Protein AF-A0A151EMH5-F1 (afdb_monomer)

Mean predicted aligned error: 3.18 Å

Solvent-accessible surface area (backbone atoms only — not comparable to full-atom values): 11732 Å² total; per-residue (Å²): 99,40,33,34,30,43,20,48,48,36,62,29,40,53,52,45,62,37,48,43,76,80,30,55,42,38,35,30,36,52,76,65,31,32,60,33,20,71,75,74,20,39,34,37,32,73,80,45,78,47,75,39,86,57,54,58,38,66,51,79,85,76,64,88,68,66,28,52,34,38,36,40,37,41,59,58,93,44,44,53,64,50,48,69,67,45,60,85,55,48,53,93,78,27,33,36,35,39,53,40,71,68,83,62,56,62,63,49,46,42,77,79,40,68,59,91,39,40,33,44,32,44,65,56,59,31,56,38,71,72,50,66,28,34,31,34,32,74,37,90,43,55,29,40,36,18,32,86,82,41,55,91,46,73,70,55,53,52,50,35,54,55,35,40,76,50,69,43,48,47,47,81,35,73,47,34,67,59,53,46,49,56,52,41,36,54,46,64,28,48,54,56,50,29,60,76,69,71,48,58,75,84,49,35,79,71,34,74,70,49,31,54,52,35,50,56,46,45,75,76,96

Structure (mmCIF, N/CA/C/O backbone):
data_AF-A0A151EMH5-F1
#
_entry.id   AF-A0A151EMH5-F1
#
loop_
_atom_site.group_PDB
_atom_site.id
_atom_site.type_symbol
_atom_site.label_atom_id
_atom_site.label_alt_id
_atom_site.label_comp_id
_atom_site.label_asym_id
_atom_site.label_entity_id
_atom_site.label_seq_id
_atom_site.pdbx_PDB_ins_code
_atom_site.Cartn_x
_atom_site.Cartn_y
_atom_site.Cartn_z
_atom_site.occupancy
_atom_site.B_iso_or_equiv
_atom_site.auth_seq_id
_atom_site.auth_comp_id
_atom_site.auth_asym_id
_atom_site.auth_atom_id
_atom_site.pdbx_PDB_model_num
ATOM 1 N N . MET A 1 1 ? -15.618 4.130 7.328 1.00 94.25 1 MET A N 1
ATOM 2 C CA . MET A 1 1 ? -14.674 3.108 7.823 1.00 94.25 1 MET A CA 1
ATOM 3 C C . MET A 1 1 ? -13.545 3.795 8.581 1.00 94.25 1 MET A C 1
ATOM 5 O O . MET A 1 1 ? -13.148 4.893 8.186 1.00 94.25 1 MET A O 1
ATOM 9 N N . ASN A 1 2 ? -13.069 3.183 9.661 1.00 97.81 2 ASN A N 1
ATOM 10 C CA . ASN A 1 2 ? -11.865 3.552 10.399 1.00 97.81 2 ASN A CA 1
ATOM 11 C C . ASN A 1 2 ? -10.661 2.852 9.763 1.00 97.81 2 ASN A C 1
ATOM 13 O O . ASN A 1 2 ? -10.576 1.626 9.772 1.00 97.81 2 ASN A O 1
ATOM 17 N N . ILE A 1 3 ? -9.736 3.622 9.191 1.00 98.56 3 ILE A N 1
ATOM 18 C CA . ILE A 1 3 ? -8.608 3.087 8.421 1.00 98.56 3 ILE A CA 1
ATOM 19 C C . ILE A 1 3 ? -7.300 3.573 9.030 1.00 98.56 3 ILE A C 1
ATOM 21 O O . ILE A 1 3 ? -7.097 4.777 9.204 1.00 98.56 3 ILE A O 1
ATOM 25 N N . ILE A 1 4 ? -6.383 2.649 9.297 1.00 98.56 4 ILE A N 1
ATOM 26 C CA . ILE A 1 4 ? -4.991 2.987 9.599 1.00 98.56 4 ILE A CA 1
ATOM 27 C C . ILE A 1 4 ? -4.138 2.639 8.387 1.00 98.56 4 ILE A C 1
ATOM 29 O O . ILE A 1 4 ? -4.222 1.538 7.853 1.00 98.56 4 ILE A O 1
ATOM 33 N N . ILE A 1 5 ? -3.283 3.569 7.971 1.00 98.56 5 ILE A N 1
ATOM 34 C CA . ILE A 1 5 ? -2.232 3.298 6.990 1.00 98.56 5 ILE A CA 1
ATOM 35 C C . ILE A 1 5 ? -0.905 3.308 7.718 1.00 98.56 5 ILE A C 1
ATOM 37 O O . ILE A 1 5 ? -0.424 4.365 8.139 1.00 98.56 5 ILE A O 1
ATOM 41 N N . PHE A 1 6 ? -0.306 2.132 7.864 1.00 98.12 6 PHE A N 1
ATOM 42 C CA . PHE A 1 6 ? 0.988 1.999 8.501 1.00 98.12 6 PHE A CA 1
ATOM 43 C C . PHE A 1 6 ? 2.090 1.993 7.446 1.00 98.12 6 PHE A C 1
ATOM 45 O O . PHE A 1 6 ? 2.266 1.040 6.689 1.00 98.12 6 PHE A O 1
ATOM 52 N N . GLY A 1 7 ? 2.828 3.102 7.402 1.00 97.56 7 GLY A N 1
ATOM 53 C CA . GLY A 1 7 ? 3.839 3.376 6.392 1.00 97.56 7 GLY A CA 1
ATOM 54 C C . GLY A 1 7 ? 3.456 4.574 5.533 1.00 97.56 7 GLY A C 1
ATOM 55 O O . GLY A 1 7 ? 3.239 4.430 4.333 1.00 97.56 7 GLY A O 1
ATOM 56 N N . ALA A 1 8 ? 3.427 5.773 6.122 1.00 97.00 8 ALA A N 1
ATOM 57 C CA . ALA A 1 8 ? 3.155 7.038 5.429 1.00 97.00 8 ALA A CA 1
ATOM 58 C C . ALA A 1 8 ? 4.300 7.498 4.493 1.00 97.00 8 ALA A C 1
ATOM 60 O O . ALA A 1 8 ? 4.670 8.667 4.468 1.00 97.00 8 ALA A O 1
ATOM 61 N N . GLY A 1 9 ? 4.889 6.580 3.722 1.00 96.94 9 GLY A N 1
ATOM 62 C CA . GLY A 1 9 ? 5.768 6.894 2.595 1.00 96.94 9 GLY A CA 1
ATOM 63 C C . GLY A 1 9 ? 4.973 7.414 1.393 1.00 96.94 9 GLY A C 1
ATOM 64 O O . GLY A 1 9 ? 3.853 7.897 1.545 1.00 96.94 9 GLY A O 1
ATOM 65 N N . ALA A 1 10 ? 5.524 7.301 0.182 1.00 97.44 10 ALA A N 1
ATOM 66 C CA . ALA A 1 10 ? 4.884 7.842 -1.022 1.00 97.44 10 ALA A CA 1
ATOM 67 C C . ALA A 1 10 ? 3.510 7.200 -1.312 1.00 97.44 10 ALA A C 1
ATOM 69 O O . ALA A 1 10 ? 2.507 7.908 -1.353 1.00 97.44 10 ALA A O 1
ATOM 70 N N . ILE A 1 11 ? 3.451 5.866 -1.427 1.00 97.94 11 ILE A N 1
ATOM 71 C CA . ILE A 1 11 ? 2.202 5.131 -1.699 1.00 97.94 11 ILE A CA 1
ATOM 72 C C . ILE A 1 11 ? 1.200 5.295 -0.555 1.00 97.94 11 ILE A C 1
ATOM 74 O O . ILE A 1 11 ? 0.076 5.730 -0.791 1.00 97.94 11 ILE A O 1
ATOM 78 N N . GLY A 1 12 ? 1.614 5.039 0.691 1.00 98.38 12 GLY A N 1
ATOM 79 C CA . GLY A 1 12 ? 0.726 5.170 1.851 1.00 98.38 12 GLY A CA 1
ATOM 80 C C . GLY A 1 12 ? 0.142 6.578 2.010 1.00 98.38 12 GLY A C 1
ATOM 81 O O . GLY A 1 12 ? -1.025 6.726 2.358 1.00 98.38 12 GLY A O 1
ATOM 82 N N . SER A 1 13 ? 0.911 7.621 1.685 1.00 98.50 13 SER A N 1
ATOM 83 C CA . SER A 1 13 ? 0.414 9.002 1.691 1.00 98.50 13 SER A CA 1
ATOM 84 C C . SER A 1 13 ? -0.625 9.259 0.592 1.00 98.50 13 SER A C 1
ATOM 86 O O . SER A 1 13 ? -1.632 9.905 0.867 1.00 98.50 13 SER A O 1
ATOM 88 N N . ILE A 1 14 ? -0.424 8.751 -0.633 1.00 98.31 14 ILE A N 1
ATOM 89 C CA . ILE A 1 14 ? -1.418 8.876 -1.717 1.00 98.31 14 ILE A CA 1
ATOM 90 C C . ILE A 1 14 ? -2.713 8.162 -1.325 1.00 98.31 14 ILE A C 1
ATOM 92 O O . ILE A 1 14 ? -3.775 8.783 -1.334 1.00 98.31 14 ILE A O 1
ATOM 96 N N . PHE A 1 15 ? -2.618 6.897 -0.905 1.00 98.56 15 PHE A N 1
ATOM 97 C CA . PHE A 1 15 ? -3.778 6.119 -0.469 1.00 98.56 15 PHE A CA 1
ATOM 98 C C . PHE A 1 15 ? -4.489 6.806 0.697 1.00 98.56 15 PHE A C 1
ATOM 100 O O . PHE A 1 15 ? -5.705 6.960 0.662 1.00 98.56 15 PHE A O 1
ATOM 107 N N . GLY A 1 16 ? -3.748 7.306 1.687 1.00 98.38 16 GLY A N 1
ATOM 108 C CA . GLY A 1 16 ? -4.330 8.004 2.832 1.00 98.38 16 GLY A CA 1
ATOM 109 C C . GLY A 1 16 ? -5.065 9.270 2.457 1.00 98.38 16 GLY A C 1
ATOM 110 O O . GLY A 1 16 ? -6.199 9.451 2.889 1.00 98.38 16 GLY A O 1
ATOM 111 N N . ALA A 1 17 ? -4.459 10.108 1.617 1.00 98.25 17 ALA A N 1
ATOM 112 C CA . ALA A 1 17 ? -5.084 11.342 1.158 1.00 98.25 17 ALA A CA 1
ATOM 113 C C . ALA A 1 17 ? -6.347 11.091 0.320 1.00 98.25 17 ALA A C 1
ATOM 115 O O . ALA A 1 17 ? -7.305 11.862 0.388 1.00 98.25 17 ALA A O 1
ATOM 116 N N . MET A 1 18 ? -6.364 10.025 -0.484 1.00 97.81 18 MET A N 1
ATOM 117 C CA . MET A 1 18 ? -7.537 9.661 -1.279 1.00 97.81 18 MET A CA 1
ATOM 118 C C . MET A 1 18 ? -8.635 9.061 -0.397 1.00 97.81 18 MET A C 1
ATOM 120 O O . MET A 1 18 ? -9.774 9.526 -0.438 1.00 97.81 18 MET A O 1
ATOM 124 N N . LEU A 1 19 ? -8.294 8.103 0.467 1.00 98.38 19 LEU A N 1
ATOM 125 C CA . LEU A 1 19 ? -9.238 7.448 1.374 1.00 98.38 19 LEU A CA 1
ATOM 126 C C . LEU A 1 19 ? -9.851 8.421 2.388 1.00 98.38 19 LEU A C 1
ATOM 128 O O . LEU A 1 19 ? -11.035 8.286 2.706 1.00 98.38 19 LEU A O 1
ATOM 132 N N . SER A 1 20 ? -9.103 9.435 2.844 1.00 97.94 20 SER A N 1
ATOM 133 C CA . SER A 1 20 ? -9.584 10.418 3.828 1.00 97.94 20 SER A CA 1
ATOM 134 C C . SER A 1 20 ? -10.713 11.306 3.315 1.00 97.94 20 SER A C 1
ATOM 136 O O . SER A 1 20 ? -11.373 11.963 4.111 1.00 97.94 20 SER A O 1
ATOM 138 N N . LYS A 1 21 ? -10.985 11.323 2.002 1.00 96.19 21 LYS A N 1
ATOM 139 C CA . LYS A 1 21 ? -12.118 12.069 1.428 1.00 96.19 21 LYS A CA 1
ATOM 140 C C . LYS A 1 21 ? -13.477 11.581 1.936 1.00 96.19 21 LYS A C 1
ATOM 142 O O . LYS A 1 21 ? -14.438 12.345 1.916 1.00 96.19 21 LYS A O 1
ATOM 147 N N . LYS A 1 22 ? -13.580 10.302 2.311 1.00 96.94 22 LYS A N 1
ATOM 148 C CA . LYS A 1 22 ? -14.844 9.646 2.697 1.00 96.94 22 LYS A CA 1
ATOM 149 C C . LYS A 1 22 ? -14.711 8.733 3.922 1.00 96.94 22 LYS A C 1
ATOM 151 O O . LYS A 1 22 ? -15.658 8.031 4.255 1.00 96.94 22 LYS A O 1
ATOM 156 N N . ASN A 1 23 ? -13.552 8.718 4.583 1.00 97.75 23 ASN A N 1
ATOM 157 C CA . ASN A 1 23 ? -13.260 7.815 5.697 1.00 97.75 23 ASN A CA 1
ATOM 158 C C . ASN A 1 23 ? -12.481 8.511 6.811 1.00 97.75 23 ASN A C 1
ATOM 160 O O . ASN A 1 23 ? -11.760 9.478 6.567 1.00 97.75 23 ASN A O 1
ATOM 164 N N . ASN A 1 24 ? -12.573 7.962 8.022 1.00 97.50 24 ASN A N 1
ATOM 165 C CA . ASN A 1 24 ? -11.713 8.355 9.129 1.00 97.50 24 ASN A CA 1
ATOM 166 C C . ASN A 1 24 ? -10.363 7.643 8.968 1.00 97.50 24 ASN A C 1
ATOM 168 O O . ASN A 1 24 ? -10.256 6.445 9.226 1.00 97.50 24 ASN A O 1
ATOM 172 N N . VAL A 1 25 ? -9.354 8.370 8.485 1.00 98.31 25 VAL A N 1
ATOM 173 C CA . VAL A 1 25 ? -8.027 7.818 8.176 1.00 98.31 25 VAL A CA 1
ATOM 174 C C . VAL A 1 25 ? -6.979 8.362 9.138 1.00 98.31 25 VAL A C 1
ATOM 176 O O . VAL A 1 25 ? -6.890 9.573 9.349 1.00 98.31 25 VAL A O 1
ATOM 179 N N . LEU A 1 26 ? -6.142 7.466 9.658 1.00 98.31 26 LEU A N 1
ATOM 180 C CA . LEU A 1 26 ? -4.933 7.789 10.407 1.00 98.31 26 LEU A CA 1
ATOM 181 C C . LEU A 1 26 ? -3.692 7.305 9.648 1.00 98.31 26 LEU A C 1
ATOM 183 O O . LEU A 1 26 ? -3.523 6.112 9.394 1.00 98.31 26 LEU A O 1
ATOM 187 N N . LEU A 1 27 ? -2.796 8.235 9.318 1.00 98.38 27 LEU A N 1
ATOM 188 C CA . LEU A 1 27 ? -1.476 7.927 8.774 1.00 98.38 27 LEU A CA 1
ATOM 189 C C . LEU A 1 27 ? -0.475 7.667 9.898 1.00 98.38 27 LEU A C 1
ATOM 191 O O . LEU A 1 27 ? -0.253 8.535 10.737 1.00 98.38 27 LEU A O 1
ATOM 195 N N . ILE A 1 28 ? 0.205 6.527 9.868 1.00 98.06 28 ILE A N 1
ATOM 196 C CA . ILE A 1 28 ? 1.342 6.258 10.749 1.00 98.06 28 ILE A CA 1
ATOM 197 C C . ILE A 1 28 ? 2.631 6.294 9.934 1.00 98.06 28 ILE A C 1
ATOM 199 O O . ILE A 1 28 ? 2.791 5.573 8.945 1.00 98.06 28 ILE A O 1
ATOM 203 N N . GLY A 1 29 ? 3.577 7.130 10.350 1.00 96.81 29 GLY A N 1
ATOM 204 C CA . GLY A 1 29 ? 4.861 7.283 9.669 1.00 96.81 29 GLY A CA 1
ATOM 205 C C . GLY A 1 29 ? 5.964 7.775 10.590 1.00 96.81 29 GLY A C 1
ATOM 206 O O . GLY A 1 29 ? 5.902 7.601 11.800 1.00 96.81 29 GLY A O 1
ATOM 207 N N . ARG A 1 30 ? 7.004 8.377 10.012 1.00 96.50 30 ARG A N 1
ATOM 208 C CA . ARG A 1 30 ? 8.169 8.876 10.754 1.00 96.50 30 ARG A CA 1
ATOM 209 C C . ARG A 1 30 ? 8.357 10.373 10.523 1.00 96.50 30 ARG A C 1
ATOM 211 O O . ARG A 1 30 ? 7.925 10.923 9.507 1.00 96.50 30 ARG A O 1
ATOM 218 N N . ASN A 1 31 ? 9.014 11.032 11.468 1.00 97.00 3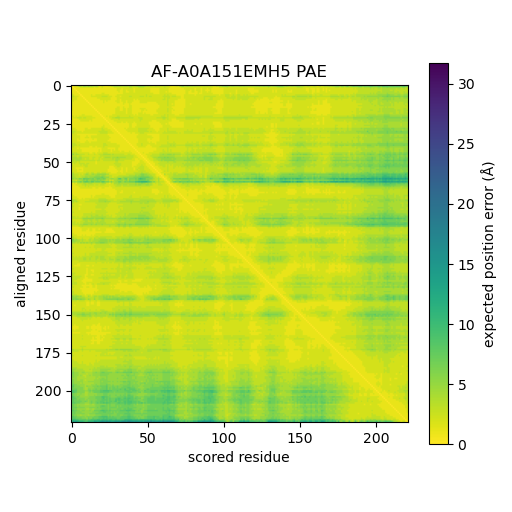1 ASN A N 1
ATOM 219 C CA . ASN A 1 31 ? 9.475 12.402 11.278 1.00 97.00 31 ASN A CA 1
ATOM 220 C C . ASN A 1 31 ? 10.645 12.438 10.283 1.00 97.00 31 ASN A C 1
ATOM 222 O O . ASN A 1 31 ? 11.357 11.441 10.160 1.00 97.00 31 ASN A O 1
ATOM 226 N N . PRO A 1 32 ? 10.839 13.554 9.557 1.00 97.94 32 PRO A N 1
ATOM 227 C CA . PRO A 1 32 ? 10.094 14.823 9.635 1.00 97.94 32 PRO A CA 1
ATOM 228 C C . PRO A 1 32 ? 8.759 14.867 8.859 1.00 97.94 32 PRO A C 1
ATOM 230 O O . PRO A 1 32 ? 8.059 15.876 8.916 1.00 97.94 32 PRO A O 1
ATOM 233 N N . HIS A 1 33 ? 8.376 13.799 8.146 1.00 98.38 33 HIS A N 1
ATOM 234 C CA . HIS A 1 33 ? 7.163 13.778 7.309 1.00 98.38 33 HIS A CA 1
ATOM 235 C C . HIS A 1 33 ? 5.879 14.044 8.093 1.00 98.38 33 HIS A C 1
ATOM 237 O O . HIS A 1 33 ? 5.098 14.913 7.714 1.00 98.38 33 HIS A O 1
ATOM 243 N N . ILE A 1 34 ? 5.685 13.341 9.212 1.00 98.06 34 ILE A N 1
ATOM 244 C CA . ILE A 1 34 ? 4.482 13.496 10.041 1.00 98.06 34 ILE A CA 1
ATOM 245 C C . ILE A 1 34 ? 4.376 14.912 10.612 1.00 98.06 34 ILE A C 1
ATOM 247 O O . ILE A 1 34 ? 3.313 15.521 10.518 1.00 98.06 34 ILE A O 1
ATOM 251 N N . SER A 1 35 ? 5.468 15.476 11.137 1.00 97.88 35 SER A N 1
ATOM 252 C CA . SER A 1 35 ? 5.481 16.871 11.596 1.00 97.88 35 SER A CA 1
ATOM 253 C C . SER A 1 35 ? 5.084 17.856 10.492 1.00 97.88 35 SER A C 1
ATOM 255 O O . SER A 1 35 ? 4.312 18.781 10.741 1.00 97.88 35 SER A O 1
ATOM 257 N N . ALA A 1 36 ? 5.561 17.649 9.261 1.00 98.25 36 ALA A N 1
ATOM 258 C CA . ALA A 1 36 ? 5.198 18.492 8.125 1.00 98.25 36 ALA A CA 1
ATOM 259 C C . ALA A 1 36 ? 3.708 18.369 7.757 1.00 98.25 36 ALA A C 1
ATOM 261 O O . ALA A 1 36 ? 3.066 19.393 7.521 1.00 98.25 36 ALA A O 1
ATOM 262 N N . ILE A 1 37 ? 3.148 17.150 7.774 1.00 98.25 37 ILE A N 1
ATOM 263 C CA . ILE A 1 37 ? 1.712 16.912 7.543 1.00 98.25 37 ILE A CA 1
ATOM 264 C C . ILE A 1 37 ? 0.868 17.590 8.623 1.00 98.25 37 ILE A C 1
ATOM 266 O O . ILE A 1 37 ? -0.090 18.285 8.294 1.00 98.25 37 ILE A O 1
ATOM 270 N N . LYS A 1 38 ? 1.230 17.441 9.905 1.00 97.19 38 LYS A N 1
ATOM 271 C CA . LYS A 1 38 ? 0.508 18.085 11.015 1.00 97.19 38 LYS A CA 1
ATOM 272 C C . LYS A 1 38 ? 0.483 19.607 10.868 1.00 97.19 38 LYS A C 1
ATOM 274 O O . LYS A 1 38 ? -0.550 20.222 11.109 1.00 97.19 38 LYS A O 1
ATOM 279 N N . LYS A 1 39 ? 1.608 20.207 10.461 1.00 97.56 39 LYS A N 1
ATOM 280 C CA . LYS A 1 39 ? 1.743 21.664 10.330 1.00 97.56 39 LYS A CA 1
ATOM 281 C C . LYS A 1 39 ? 1.010 22.222 9.107 1.00 97.56 39 LYS A C 1
ATOM 283 O O . LYS A 1 39 ? 0.316 23.225 9.225 1.00 97.56 39 LYS A O 1
ATOM 288 N N . ASN A 1 40 ? 1.170 21.593 7.942 1.00 97.38 40 ASN A N 1
ATOM 289 C CA . ASN A 1 40 ? 0.801 22.196 6.654 1.00 97.38 40 ASN A CA 1
ATOM 290 C C . ASN A 1 40 ? -0.285 21.428 5.880 1.00 97.38 40 ASN A C 1
ATOM 292 O O . ASN A 1 40 ? -0.725 21.890 4.827 1.00 97.38 40 ASN A O 1
ATOM 296 N N . GLY A 1 41 ? -0.711 20.266 6.376 1.00 98.00 41 GLY A N 1
ATOM 297 C CA . GLY A 1 41 ? -1.455 19.282 5.595 1.00 98.00 41 GLY A CA 1
ATOM 298 C C . GLY A 1 41 ? -0.540 18.412 4.727 1.00 98.00 41 GLY A C 1
ATOM 299 O O . GLY A 1 41 ? 0.651 18.6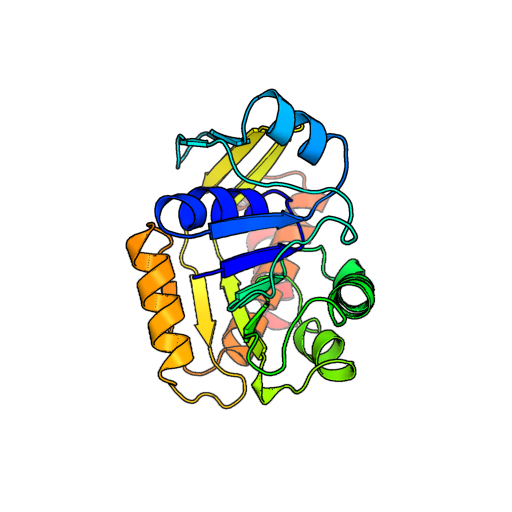82 4.549 1.00 98.00 41 GLY A O 1
ATOM 300 N N . LEU A 1 42 ? -1.105 17.329 4.200 1.00 98.62 42 LEU A N 1
ATOM 301 C CA . LEU A 1 42 ? -0.456 16.456 3.231 1.00 98.62 42 LEU A CA 1
ATOM 302 C C . LEU A 1 42 ? -0.778 16.938 1.816 1.00 98.62 42 LEU A C 1
ATOM 304 O O . LEU A 1 42 ? -1.937 16.910 1.393 1.00 98.62 42 LEU A O 1
ATOM 308 N N . LYS A 1 43 ? 0.261 17.320 1.070 1.00 98.62 43 LYS A N 1
ATOM 309 C CA . LYS A 1 43 ? 0.151 17.770 -0.317 1.00 98.62 43 LYS A CA 1
ATOM 310 C C . LYS A 1 43 ? 0.520 16.649 -1.289 1.00 98.62 43 LYS A C 1
ATOM 312 O O . LYS A 1 43 ? 1.630 16.119 -1.245 1.00 98.62 43 LYS A O 1
ATOM 317 N N . ILE A 1 44 ? -0.393 16.334 -2.201 1.00 98.44 44 ILE A N 1
ATOM 318 C CA . ILE A 1 44 ? -0.183 15.442 -3.346 1.00 98.44 44 ILE A CA 1
ATOM 319 C C . ILE A 1 44 ? -0.186 16.294 -4.619 1.00 98.44 44 ILE A C 1
ATOM 321 O O . ILE A 1 44 ? -1.059 17.148 -4.780 1.00 98.44 44 ILE A O 1
ATOM 325 N N . GLN A 1 45 ? 0.794 16.092 -5.498 1.00 98.06 45 GLN A N 1
ATOM 326 C CA . GLN A 1 45 ? 0.949 16.841 -6.753 1.00 98.06 45 GLN A CA 1
ATOM 327 C C . GLN A 1 45 ? 1.140 15.906 -7.952 1.00 98.06 45 GLN A C 1
ATOM 329 O O . GLN A 1 45 ? 1.655 14.802 -7.790 1.00 98.06 45 GLN A O 1
ATOM 334 N N . GLY A 1 46 ? 0.833 16.371 -9.165 1.00 96.75 46 GLY A N 1
ATOM 335 C CA . GLY A 1 46 ? 1.073 15.631 -10.410 1.00 96.75 46 GLY A CA 1
ATOM 336 C C . GLY A 1 46 ? -0.225 15.077 -10.983 1.00 96.75 46 GLY A C 1
ATOM 337 O O . GLY A 1 46 ? -1.143 15.846 -11.262 1.00 96.75 46 GLY A O 1
ATOM 338 N N . LYS A 1 47 ? -0.316 13.751 -11.145 1.00 96.00 47 LYS A N 1
ATOM 339 C CA . LYS A 1 47 ? -1.533 13.077 -11.639 1.00 96.00 47 LYS A CA 1
ATOM 340 C C . LYS A 1 47 ? -2.739 13.260 -10.719 1.00 96.00 47 LYS A C 1
ATOM 342 O O . LYS A 1 47 ? -3.879 13.227 -11.161 1.00 96.00 47 LYS A O 1
ATOM 347 N N . THR A 1 48 ? -2.484 13.489 -9.437 1.00 94.06 48 THR A N 1
ATOM 348 C CA . THR A 1 48 ? -3.487 13.919 -8.468 1.00 94.06 48 THR A CA 1
ATOM 349 C C . THR A 1 48 ? -2.998 15.193 -7.807 1.00 94.06 48 THR A C 1
ATOM 351 O O . THR A 1 48 ? -1.834 15.277 -7.423 1.00 94.06 48 THR A O 1
ATOM 354 N N . ASN A 1 49 ? -3.894 16.166 -7.648 1.00 96.00 49 ASN A N 1
ATOM 355 C CA . ASN A 1 49 ? -3.604 17.429 -6.983 1.00 96.00 49 ASN A CA 1
ATOM 356 C C . ASN A 1 49 ? -4.550 17.585 -5.795 1.00 96.00 49 ASN A C 1
ATOM 358 O O . ASN A 1 49 ? -5.744 17.814 -5.967 1.00 96.00 49 ASN A O 1
ATOM 362 N N . LEU A 1 50 ? -4.021 17.385 -4.590 1.00 95.88 50 LEU A N 1
ATOM 363 C CA . LEU A 1 50 ? -4.781 17.427 -3.343 1.00 95.88 50 LEU A CA 1
ATOM 364 C C . LEU A 1 50 ? -3.940 18.080 -2.250 1.00 95.88 50 LEU A C 1
ATOM 366 O O . LEU A 1 50 ? -2.731 17.875 -2.177 1.00 95.88 50 LEU A O 1
ATOM 370 N N . ASN A 1 51 ? -4.594 18.824 -1.367 1.00 97.50 51 ASN A N 1
ATOM 371 C CA . ASN A 1 51 ? -4.019 19.222 -0.092 1.00 97.50 51 ASN A CA 1
ATOM 372 C C . ASN A 1 51 ? -5.034 18.906 1.001 1.00 97.50 51 ASN A C 1
ATOM 374 O O . ASN A 1 51 ? -6.128 19.468 1.000 1.00 97.50 51 ASN A O 1
ATOM 378 N N . VAL A 1 52 ? -4.702 17.974 1.891 1.00 97.12 52 VAL A N 1
ATOM 379 C CA . VAL A 1 52 ? -5.645 17.467 2.893 1.00 97.12 52 VAL A CA 1
ATOM 380 C C . VAL A 1 52 ? -5.064 17.576 4.293 1.00 97.12 52 VAL A C 1
ATOM 382 O O . VAL A 1 52 ? -3.913 17.215 4.544 1.00 97.12 52 VAL A O 1
ATOM 385 N N . LYS A 1 53 ? -5.884 18.039 5.237 1.00 96.38 53 LYS A N 1
ATOM 386 C CA . LYS A 1 53 ? -5.595 17.880 6.661 1.00 96.38 53 LYS A CA 1
ATOM 387 C C . LYS A 1 53 ? -6.020 16.475 7.062 1.00 96.38 53 LYS A C 1
ATOM 389 O O . LYS A 1 53 ? -7.207 16.185 7.153 1.00 96.38 53 LYS A O 1
ATOM 394 N N . ILE A 1 54 ? -5.039 15.604 7.253 1.00 96.12 54 ILE A N 1
ATOM 395 C CA . ILE A 1 54 ? -5.243 14.203 7.613 1.00 96.12 54 ILE A CA 1
ATOM 396 C C . ILE A 1 54 ? -4.640 13.943 8.989 1.00 96.12 54 ILE A C 1
ATOM 398 O O . ILE A 1 54 ? -3.571 14.466 9.310 1.00 96.12 54 ILE A O 1
ATOM 402 N N . ARG A 1 55 ? -5.322 13.141 9.814 1.00 96.75 55 ARG A N 1
ATOM 403 C CA . ARG A 1 55 ? -4.757 12.694 11.090 1.00 96.75 55 ARG A CA 1
ATOM 404 C C . ARG A 1 55 ? -3.511 11.869 10.802 1.00 96.75 55 ARG A C 1
ATOM 406 O O . ARG A 1 55 ? -3.529 10.958 9.976 1.00 96.75 55 ARG A O 1
ATOM 413 N N . SER A 1 56 ? -2.421 12.193 11.480 1.00 97.19 56 SER A N 1
ATOM 414 C CA . SER A 1 56 ? -1.136 11.556 11.227 1.00 97.19 56 SER A CA 1
ATOM 415 C C . SER A 1 56 ? -0.325 11.483 12.508 1.00 97.19 56 SER A C 1
ATOM 417 O O . SER A 1 56 ? -0.211 12.499 13.183 1.00 97.19 56 SER A O 1
ATOM 419 N N . GLU A 1 57 ? 0.264 10.339 12.835 1.00 97.31 57 GLU A N 1
ATOM 420 C CA . GLU A 1 57 ? 1.044 10.142 14.058 1.00 97.31 57 GLU A CA 1
ATOM 421 C C . GLU A 1 57 ? 2.385 9.462 13.773 1.00 97.31 57 GLU A C 1
ATOM 423 O O . GLU A 1 57 ? 2.508 8.599 12.904 1.00 97.31 57 GLU A O 1
ATOM 428 N N . SER A 1 58 ? 3.414 9.869 14.519 1.00 95.69 58 SER A N 1
ATOM 429 C CA . SER A 1 58 ? 4.746 9.254 14.461 1.00 95.69 58 SER A CA 1
ATOM 430 C C . SER A 1 58 ? 4.940 8.165 15.518 1.00 95.69 58 SER A C 1
ATOM 432 O O . SER A 1 58 ? 5.997 7.545 15.586 1.00 95.69 58 SER A O 1
ATOM 434 N N . SER A 1 59 ? 3.935 7.962 16.374 1.00 93.31 59 SER A N 1
ATOM 435 C CA . SER A 1 59 ? 3.949 7.021 17.489 1.00 93.31 59 SER A CA 1
ATOM 436 C C . SER A 1 59 ? 2.613 6.298 17.584 1.00 93.31 59 SER A C 1
ATOM 438 O O . SER A 1 59 ? 1.551 6.916 17.537 1.00 93.31 59 SER A O 1
ATOM 440 N N . LEU A 1 60 ? 2.673 4.985 17.801 1.00 91.69 60 LEU A N 1
ATOM 441 C CA . LEU A 1 60 ? 1.493 4.136 17.980 1.00 91.69 60 LEU A CA 1
ATOM 442 C C . LEU A 1 60 ? 0.768 4.381 19.312 1.00 91.69 60 LEU A C 1
ATOM 444 O O . LEU A 1 60 ? -0.369 3.940 19.481 1.00 91.69 60 LEU A O 1
ATOM 448 N N . LYS A 1 61 ? 1.398 5.086 20.265 1.00 90.06 61 LYS A N 1
ATOM 449 C CA . LYS A 1 61 ? 0.762 5.447 21.544 1.00 90.06 61 LYS A CA 1
ATOM 450 C C . LYS A 1 61 ? -0.464 6.346 21.344 1.00 90.06 61 LYS A C 1
ATOM 452 O O . LYS A 1 61 ? -1.391 6.269 22.137 1.00 90.06 61 LYS A O 1
ATOM 457 N N . ASN A 1 62 ? -0.486 7.120 20.259 1.00 86.00 62 ASN A N 1
ATOM 458 C CA . ASN A 1 62 ? -1.517 8.117 19.968 1.00 86.00 62 ASN A CA 1
ATOM 459 C C . ASN A 1 62 ? -2.657 7.582 19.080 1.00 86.00 62 ASN A C 1
ATOM 461 O O . ASN A 1 62 ? -3.464 8.361 18.575 1.00 86.00 62 ASN A O 1
ATOM 465 N N . ILE A 1 63 ? -2.724 6.266 18.847 1.00 90.25 63 ILE A N 1
ATOM 466 C CA . ILE A 1 63 ? -3.854 5.650 18.141 1.00 90.25 63 ILE A CA 1
ATOM 467 C C . ILE A 1 63 ? -5.066 5.636 19.077 1.00 90.25 63 ILE A C 1
ATOM 469 O O . ILE A 1 63 ? -5.021 5.011 20.136 1.00 90.25 63 ILE A O 1
ATOM 473 N N . SER A 1 64 ? -6.139 6.312 18.665 1.00 86.44 64 SER A N 1
ATOM 474 C CA . SER A 1 64 ? -7.359 6.528 19.457 1.00 86.44 64 SER A CA 1
ATOM 475 C C . SER A 1 64 ? -8.543 5.641 19.065 1.00 86.44 64 SER A C 1
ATOM 477 O O . SER A 1 64 ? -9.608 5.761 19.661 1.00 86.44 64 SER A O 1
ATOM 479 N N . PHE A 1 65 ? -8.386 4.765 18.070 1.00 93.81 65 PHE A N 1
ATOM 480 C CA . PHE A 1 65 ? -9.438 3.859 17.608 1.00 93.81 65 PHE A CA 1
ATOM 481 C C . PHE A 1 65 ? -8.856 2.528 17.124 1.00 93.81 65 PHE A C 1
ATOM 483 O O . PHE A 1 65 ? -7.693 2.465 16.724 1.00 93.81 65 PHE A O 1
ATOM 490 N N . LEU A 1 66 ? -9.681 1.480 17.127 1.00 95.31 66 LEU A N 1
ATOM 491 C CA . LEU A 1 66 ? -9.368 0.208 16.476 1.00 95.31 66 LEU A CA 1
ATOM 492 C C . LEU A 1 66 ? -9.775 0.292 14.994 1.00 95.31 66 LEU A C 1
ATOM 494 O O . LEU A 1 66 ? -10.891 0.735 14.706 1.00 95.31 66 LEU A O 1
ATOM 498 N N . PRO A 1 67 ? -8.882 -0.033 14.043 1.00 97.50 67 PRO A N 1
ATOM 499 C CA . PRO A 1 67 ? -9.194 0.051 12.622 1.00 97.50 67 PRO A CA 1
ATOM 500 C C . PRO A 1 67 ? -10.101 -1.096 12.166 1.00 97.50 67 PRO A C 1
ATOM 502 O O . PRO A 1 67 ? -9.873 -2.250 12.522 1.00 97.50 67 PRO A O 1
ATOM 505 N N . ASP A 1 68 ? -11.039 -0.790 11.273 1.00 98.19 68 ASP A N 1
ATOM 506 C CA . ASP A 1 68 ? -11.728 -1.811 10.473 1.00 98.19 68 ASP A CA 1
ATOM 507 C C . ASP A 1 68 ? -10.766 -2.370 9.404 1.00 98.19 68 ASP A C 1
ATOM 509 O O . ASP A 1 68 ? -10.786 -3.552 9.068 1.00 98.19 68 ASP A O 1
ATOM 513 N N . LEU A 1 69 ? -9.890 -1.499 8.880 1.00 98.62 69 LEU A N 1
ATOM 514 C CA . LEU A 1 69 ? -8.889 -1.817 7.863 1.00 98.62 69 LEU A CA 1
ATOM 515 C C . LEU A 1 69 ? -7.522 -1.242 8.248 1.00 98.62 69 LEU A C 1
ATOM 517 O O . LEU A 1 69 ? -7.356 -0.023 8.375 1.00 98.62 69 LEU A O 1
ATOM 521 N N . LEU A 1 70 ? -6.523 -2.112 8.369 1.00 98.56 70 LEU A N 1
ATOM 522 C CA . LEU A 1 70 ? -5.114 -1.743 8.444 1.00 98.56 70 LEU A CA 1
ATOM 523 C C . LEU A 1 70 ? -4.453 -1.970 7.083 1.00 98.56 70 LEU A C 1
ATOM 525 O O . LEU A 1 70 ? -4.363 -3.101 6.621 1.00 98.56 70 LEU A O 1
ATOM 529 N N . ILE A 1 71 ? -3.928 -0.912 6.471 1.00 98.75 71 ILE A N 1
ATOM 530 C CA . ILE A 1 71 ? -3.168 -0.996 5.221 1.00 98.75 71 ILE A CA 1
ATOM 531 C C . ILE A 1 71 ? -1.676 -0.891 5.533 1.00 98.75 71 ILE A C 1
ATOM 533 O O . ILE A 1 71 ? -1.218 0.113 6.087 1.00 98.75 71 ILE A O 1
ATOM 537 N N . LEU A 1 72 ? -0.908 -1.909 5.156 1.00 98.56 72 LEU A N 1
ATOM 538 C CA . LEU A 1 72 ? 0.543 -1.944 5.300 1.00 98.56 72 LEU A CA 1
ATOM 539 C C . LEU A 1 72 ? 1.212 -1.453 4.014 1.00 98.56 72 LEU A C 1
ATOM 541 O O . LEU A 1 72 ? 1.066 -2.038 2.941 1.00 98.56 72 LEU A O 1
ATOM 545 N N . THR A 1 73 ? 1.979 -0.373 4.145 1.00 98.06 73 THR A N 1
ATOM 546 C CA . THR A 1 73 ? 2.788 0.230 3.071 1.00 98.06 73 THR A CA 1
ATOM 547 C C . THR A 1 73 ? 4.197 0.584 3.553 1.00 98.06 73 THR A C 1
ATOM 549 O O . THR A 1 73 ? 4.872 1.438 2.969 1.00 98.06 73 THR A O 1
ATOM 552 N N . VAL A 1 74 ? 4.656 -0.041 4.643 1.00 97.44 74 VAL A N 1
ATOM 553 C CA . VAL A 1 74 ? 6.064 0.017 5.058 1.00 97.44 74 VAL A CA 1
ATOM 554 C C . VAL A 1 74 ? 6.951 -0.681 4.022 1.00 97.44 74 VAL A C 1
ATOM 556 O O . VAL A 1 74 ? 6.484 -1.417 3.151 1.00 97.44 74 VAL A O 1
ATOM 559 N N . LYS A 1 75 ? 8.259 -0.441 4.085 1.00 95.19 75 LYS A N 1
ATOM 560 C CA . LYS A 1 75 ? 9.214 -1.189 3.259 1.00 95.19 75 LYS A CA 1
ATOM 561 C C . LYS A 1 75 ? 9.205 -2.665 3.681 1.00 95.19 75 LYS A C 1
ATOM 563 O O . LYS A 1 75 ? 8.991 -2.942 4.854 1.00 95.19 75 LYS A O 1
ATOM 568 N N . SER A 1 76 ? 9.425 -3.596 2.753 1.00 93.75 76 SER A N 1
ATOM 569 C CA . SER A 1 76 ? 9.302 -5.046 3.014 1.00 93.75 76 SER A CA 1
ATOM 570 C C . SER A 1 76 ? 10.209 -5.548 4.146 1.00 93.75 76 SER A C 1
ATOM 572 O O . SER A 1 76 ? 9.815 -6.377 4.965 1.00 93.75 76 SER A O 1
ATOM 574 N N . TYR A 1 77 ? 11.411 -4.983 4.266 1.00 94.62 77 TYR A N 1
ATOM 575 C CA . TYR A 1 77 ? 12.329 -5.271 5.372 1.00 94.62 77 TYR A CA 1
ATOM 576 C C . TYR A 1 77 ? 11.832 -4.778 6.745 1.00 94.62 77 TYR A C 1
ATOM 578 O O . TYR A 1 77 ? 12.318 -5.242 7.768 1.00 94.62 77 TYR A O 1
ATOM 586 N N . ASP A 1 78 ? 10.844 -3.878 6.785 1.00 96.31 78 ASP A N 1
ATOM 587 C CA . ASP A 1 78 ? 10.214 -3.379 8.012 1.00 96.31 78 ASP A CA 1
ATOM 588 C C . ASP A 1 78 ? 8.901 -4.126 8.356 1.00 96.31 78 ASP A C 1
ATOM 590 O O . ASP A 1 78 ? 8.312 -3.842 9.401 1.00 96.31 78 ASP A O 1
ATOM 594 N N . THR A 1 79 ? 8.422 -5.067 7.525 1.00 96.88 79 THR A N 1
ATOM 595 C CA . THR A 1 79 ? 7.105 -5.733 7.675 1.00 96.88 79 THR A CA 1
ATOM 596 C C . THR A 1 79 ? 6.925 -6.416 9.031 1.00 96.88 79 THR A C 1
ATOM 598 O O . THR A 1 79 ? 5.952 -6.150 9.737 1.00 96.88 79 THR A O 1
ATOM 601 N N . GLU A 1 80 ? 7.878 -7.259 9.430 1.00 96.81 80 GLU A N 1
ATOM 602 C CA . GLU A 1 80 ? 7.817 -8.021 10.685 1.00 96.81 80 GLU A CA 1
ATOM 603 C C . GLU A 1 80 ? 7.839 -7.093 11.908 1.00 96.81 80 GLU A C 1
ATOM 605 O O . GLU A 1 80 ? 7.002 -7.181 12.808 1.00 96.81 80 GLU A O 1
ATOM 610 N N . LYS A 1 81 ? 8.725 -6.092 11.893 1.00 96.62 81 LYS A N 1
ATOM 611 C CA . LYS A 1 81 ? 8.768 -5.064 12.936 1.00 96.62 81 LYS A CA 1
ATOM 612 C C . LYS A 1 81 ? 7.454 -4.285 13.017 1.00 96.62 81 LYS A C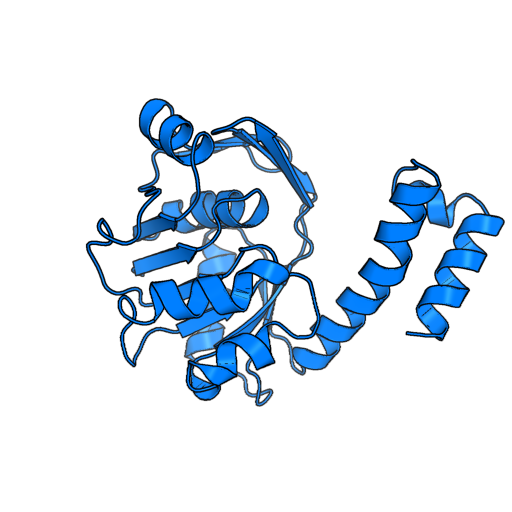 1
ATOM 614 O O . LYS A 1 81 ? 6.972 -4.024 14.118 1.00 96.62 81 LYS A O 1
ATOM 619 N N . ALA A 1 82 ? 6.870 -3.913 11.879 1.00 96.06 82 ALA A N 1
ATOM 620 C CA . ALA A 1 82 ? 5.610 -3.183 11.840 1.00 96.06 82 ALA A CA 1
ATOM 621 C C . ALA A 1 82 ? 4.464 -4.009 12.439 1.00 96.06 82 ALA A C 1
ATOM 623 O O . ALA A 1 82 ? 3.742 -3.505 13.302 1.00 96.06 82 ALA A O 1
ATOM 624 N N . ILE A 1 83 ? 4.323 -5.284 12.061 1.00 96.38 83 ILE A N 1
ATOM 625 C CA . ILE A 1 83 ? 3.213 -6.100 12.566 1.00 96.38 83 ILE A CA 1
ATOM 626 C C . ILE A 1 83 ? 3.335 -6.369 14.070 1.00 96.38 83 ILE A C 1
ATOM 628 O O . ILE A 1 83 ? 2.355 -6.217 14.799 1.00 96.38 83 ILE A O 1
ATOM 632 N N . ILE A 1 84 ? 4.547 -6.637 14.575 1.00 96.38 84 ILE A N 1
ATOM 633 C CA . ILE A 1 84 ? 4.808 -6.799 16.017 1.00 96.38 84 ILE A CA 1
ATOM 634 C C . ILE A 1 84 ? 4.390 -5.552 16.800 1.00 96.38 84 ILE A C 1
ATOM 636 O O . ILE A 1 84 ? 3.834 -5.660 17.895 1.00 96.38 84 ILE A O 1
ATOM 640 N N . GLN A 1 85 ? 4.651 -4.367 16.249 1.00 94.38 85 GLN A N 1
ATOM 641 C CA . GLN A 1 85 ? 4.336 -3.104 16.904 1.00 94.38 85 GLN A CA 1
ATOM 642 C C . GLN A 1 85 ? 2.832 -2.803 16.921 1.00 94.38 85 GLN A C 1
ATOM 644 O O . GLN A 1 85 ? 2.319 -2.323 17.933 1.00 94.38 85 GLN A O 1
ATOM 649 N N . ILE A 1 86 ? 2.120 -3.070 15.821 1.00 94.94 86 ILE A N 1
ATOM 650 C CA . ILE A 1 86 ? 0.714 -2.668 15.670 1.00 94.94 86 ILE A CA 1
ATOM 651 C C . ILE A 1 86 ? -0.294 -3.739 16.083 1.00 94.94 86 ILE A C 1
ATOM 653 O O . ILE A 1 86 ? -1.443 -3.393 16.332 1.00 94.94 86 ILE A O 1
ATOM 657 N N . LYS A 1 87 ? 0.105 -5.011 16.237 1.00 93.56 87 LYS A N 1
ATOM 658 C CA . LYS A 1 87 ? -0.830 -6.102 16.577 1.00 93.56 87 LYS A CA 1
ATOM 659 C C . LYS A 1 87 ? -1.629 -5.880 17.869 1.00 93.56 87 LYS A C 1
ATOM 661 O O . LYS A 1 87 ? -2.720 -6.403 18.010 1.00 93.56 87 LYS A O 1
ATOM 666 N N . ARG A 1 88 ? -1.113 -5.076 18.810 1.00 91.62 88 ARG A N 1
ATOM 667 C CA . ARG A 1 88 ? -1.820 -4.688 20.053 1.00 91.62 88 ARG A CA 1
ATOM 668 C C . ARG A 1 88 ? -2.812 -3.526 19.869 1.00 91.62 88 ARG A C 1
ATOM 670 O O . ARG A 1 88 ? -3.383 -3.049 20.844 1.00 91.62 88 ARG A O 1
ATOM 677 N N . LYS A 1 89 ? -2.941 -3.000 18.652 1.00 94.38 89 LYS A N 1
ATOM 678 C CA . LYS A 1 89 ? -3.771 -1.843 18.273 1.00 94.38 89 LYS A CA 1
ATOM 679 C C . LYS A 1 89 ? -4.775 -2.193 17.167 1.00 94.38 89 LYS A C 1
ATOM 681 O O . LYS A 1 89 ? -5.304 -1.294 16.522 1.00 94.38 89 LYS A O 1
ATOM 686 N N . ILE A 1 90 ? -5.012 -3.482 16.951 1.00 95.00 90 ILE A N 1
ATOM 687 C CA . ILE A 1 90 ? -6.004 -4.030 16.024 1.00 95.00 90 ILE A CA 1
ATOM 688 C C . ILE A 1 90 ? -6.920 -4.983 16.797 1.00 95.00 90 ILE A C 1
ATOM 690 O O . ILE A 1 90 ? -6.518 -5.496 17.843 1.00 95.00 90 ILE A O 1
ATOM 694 N N . SER A 1 91 ? -8.147 -5.172 16.318 1.00 94.19 91 SER A N 1
ATOM 695 C CA . SER A 1 91 ? -9.111 -6.118 16.887 1.00 94.19 91 SER A CA 1
ATOM 696 C C . SER A 1 91 ? -9.091 -7.439 16.125 1.00 94.19 91 SER A C 1
ATOM 698 O O . SER A 1 91 ? -8.372 -7.600 15.132 1.00 94.19 91 SER A O 1
ATOM 700 N N . ASP A 1 92 ? -9.919 -8.387 16.569 1.00 91.94 92 ASP A N 1
ATOM 701 C CA . ASP A 1 92 ? -10.099 -9.621 15.823 1.00 91.94 92 ASP A CA 1
ATOM 702 C C . ASP A 1 92 ? -10.794 -9.431 14.472 1.00 91.94 92 ASP A C 1
ATOM 704 O O . ASP A 1 92 ? -1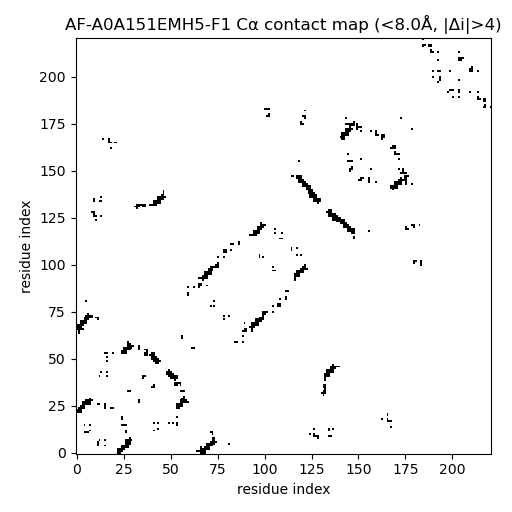0.516 -10.184 13.541 1.00 91.94 92 ASP A O 1
ATOM 708 N N . ASP A 1 93 ? -11.579 -8.366 14.334 1.00 94.25 93 ASP A N 1
ATOM 709 C CA . ASP A 1 93 ? -12.303 -8.021 13.109 1.00 94.25 93 ASP A CA 1
ATOM 710 C C . ASP A 1 93 ? -11.486 -7.158 12.135 1.00 94.25 93 ASP A C 1
ATOM 712 O O . ASP A 1 93 ? -11.920 -6.914 11.008 1.00 94.25 93 ASP A O 1
ATOM 716 N N . THR A 1 94 ? -10.307 -6.673 12.544 1.00 97.94 94 THR A N 1
ATOM 717 C CA . THR A 1 94 ? -9.471 -5.833 11.682 1.00 97.94 94 THR A CA 1
ATOM 718 C C . THR A 1 94 ? -8.985 -6.622 10.468 1.00 97.94 94 THR A C 1
ATOM 720 O O . THR A 1 94 ? -8.240 -7.597 10.589 1.00 97.94 94 THR A O 1
ATOM 723 N N . ILE A 1 95 ? -9.313 -6.122 9.277 1.00 98.44 95 ILE A N 1
ATOM 724 C CA . ILE A 1 95 ? -8.768 -6.624 8.015 1.00 98.44 95 ILE A CA 1
ATOM 725 C C . ILE A 1 95 ? -7.364 -6.049 7.815 1.00 98.44 95 ILE A C 1
ATOM 727 O O . ILE A 1 95 ? -7.154 -4.841 7.946 1.00 98.44 95 ILE A O 1
ATOM 731 N N . ILE A 1 96 ? -6.405 -6.900 7.455 1.00 98.50 96 ILE A N 1
ATOM 732 C CA . ILE A 1 96 ? -5.034 -6.498 7.132 1.00 98.50 96 ILE A CA 1
ATOM 733 C C . ILE A 1 96 ? -4.860 -6.529 5.619 1.00 98.50 96 ILE A C 1
ATOM 735 O O . ILE A 1 96 ? -4.907 -7.591 5.016 1.00 98.50 96 ILE A O 1
ATOM 739 N N . LEU A 1 97 ? -4.621 -5.379 4.999 1.00 98.75 97 LEU A N 1
ATOM 740 C CA . LEU A 1 97 ? -4.294 -5.283 3.581 1.00 98.75 97 LEU A CA 1
ATOM 741 C C . LEU A 1 97 ? -2.804 -4.983 3.410 1.00 98.75 97 LEU A C 1
ATOM 743 O O . LEU A 1 97 ? -2.345 -3.907 3.794 1.00 98.75 97 LEU A O 1
ATOM 747 N N . SER A 1 98 ? -2.047 -5.890 2.794 1.00 98.44 98 SER A N 1
ATOM 748 C CA . SER A 1 98 ? -0.670 -5.595 2.374 1.00 98.44 98 SER A CA 1
ATOM 749 C C . SER A 1 98 ? -0.649 -5.079 0.936 1.00 98.44 98 SER A C 1
ATOM 751 O O . SER A 1 98 ? -1.158 -5.745 0.042 1.00 98.44 98 SER A O 1
ATOM 753 N N . LEU A 1 99 ? -0.060 -3.898 0.713 1.00 98.06 99 LEU A N 1
ATOM 754 C CA . LEU A 1 99 ? 0.183 -3.313 -0.622 1.00 98.06 99 LEU A CA 1
ATOM 755 C C . LEU A 1 99 ? 1.682 -3.152 -0.911 1.00 98.06 99 LEU A C 1
ATOM 757 O O . LEU A 1 99 ? 2.111 -2.272 -1.664 1.00 98.06 99 LEU A O 1
ATOM 761 N N . GLN A 1 100 ? 2.504 -3.940 -0.228 1.00 96.19 100 GLN A N 1
ATOM 762 C CA . GLN A 1 100 ? 3.952 -3.809 -0.252 1.00 96.19 100 GLN A CA 1
ATOM 763 C C . GLN A 1 100 ? 4.537 -4.499 -1.489 1.00 96.19 100 GLN A C 1
ATOM 765 O O . GLN A 1 100 ? 3.986 -5.457 -2.020 1.00 96.19 100 GLN A O 1
ATOM 770 N N . ASN A 1 101 ? 5.690 -4.017 -1.951 1.00 92.81 101 ASN A N 1
ATOM 771 C CA . ASN A 1 101 ? 6.489 -4.770 -2.917 1.00 92.81 101 ASN A CA 1
ATOM 772 C C . ASN A 1 101 ? 7.206 -5.924 -2.199 1.00 92.81 101 ASN A C 1
ATOM 774 O O . ASN A 1 101 ? 7.586 -5.774 -1.036 1.00 92.81 101 ASN A O 1
ATOM 778 N N . GLY A 1 102 ? 7.465 -7.016 -2.918 1.00 92.00 102 GLY A N 1
ATOM 779 C CA . GLY A 1 102 ? 8.182 -8.190 -2.413 1.00 92.00 102 GLY A CA 1
ATOM 780 C C . GLY A 1 102 ? 7.275 -9.408 -2.250 1.00 92.00 102 GLY A C 1
ATOM 781 O O . GLY A 1 102 ? 6.057 -9.263 -2.176 1.00 92.00 102 GLY A O 1
ATOM 782 N N . LEU A 1 103 ? 7.899 -10.583 -2.213 1.00 94.00 103 LEU A N 1
ATOM 783 C CA . LEU A 1 103 ? 7.223 -11.881 -2.220 1.00 94.00 103 LEU A CA 1
ATOM 784 C C . LEU A 1 103 ? 6.792 -12.322 -0.818 1.00 94.00 103 LEU A C 1
ATOM 786 O O . LEU A 1 103 ? 5.675 -12.783 -0.646 1.00 94.00 103 LEU A O 1
ATOM 790 N N . ASP A 1 104 ? 7.633 -12.091 0.191 1.00 94.06 104 ASP A N 1
ATOM 791 C CA . ASP A 1 104 ? 7.528 -12.761 1.492 1.00 94.06 104 ASP A CA 1
ATOM 792 C C . ASP A 1 104 ? 6.757 -11.971 2.573 1.00 94.06 104 ASP A C 1
ATOM 794 O O . ASP A 1 104 ? 6.796 -12.281 3.770 1.00 94.06 104 ASP A O 1
ATOM 798 N N . ASN A 1 105 ? 6.084 -10.883 2.183 1.00 97.38 105 ASN A N 1
ATOM 799 C CA . ASN A 1 105 ? 5.382 -10.019 3.135 1.00 97.38 105 ASN A CA 1
ATOM 800 C C . ASN A 1 105 ? 4.223 -10.759 3.814 1.00 97.38 105 ASN A C 1
ATOM 802 O O . ASN A 1 105 ? 3.997 -10.570 5.009 1.00 97.38 105 ASN A O 1
ATOM 806 N N . ILE A 1 106 ? 3.492 -11.585 3.063 1.00 97.25 106 ILE A N 1
ATOM 807 C CA . ILE A 1 106 ? 2.311 -12.294 3.562 1.00 97.25 106 ILE A CA 1
ATOM 808 C C . ILE A 1 106 ? 2.722 -13.352 4.584 1.00 97.25 106 ILE A C 1
ATOM 810 O O . ILE A 1 106 ? 2.126 -13.425 5.660 1.00 97.25 106 ILE A O 1
ATOM 814 N N . GLU A 1 107 ? 3.783 -14.104 4.307 1.00 96.69 107 GLU A N 1
ATOM 815 C CA . GLU A 1 107 ? 4.365 -15.093 5.210 1.00 96.69 107 GLU A CA 1
ATOM 816 C C . GLU A 1 107 ? 4.839 -14.422 6.501 1.00 96.69 107 GLU A C 1
ATOM 818 O O . GLU A 1 107 ? 4.512 -14.880 7.597 1.00 96.69 107 GLU A O 1
ATOM 823 N N . ARG A 1 108 ? 5.541 -13.283 6.400 1.00 97.56 108 ARG A N 1
ATOM 824 C CA . ARG A 1 108 ? 5.998 -12.510 7.571 1.00 97.56 108 ARG A CA 1
ATOM 825 C C . ARG A 1 108 ? 4.844 -12.001 8.431 1.00 97.56 108 ARG A C 1
ATOM 827 O O . ARG A 1 108 ? 4.949 -12.028 9.654 1.00 97.56 108 ARG A O 1
ATOM 834 N N . ILE A 1 109 ? 3.753 -11.537 7.822 1.00 97.81 109 ILE A N 1
ATOM 835 C CA . ILE A 1 109 ? 2.560 -11.085 8.559 1.00 97.81 109 ILE A CA 1
ATOM 836 C C . ILE A 1 109 ? 1.859 -12.284 9.217 1.00 97.81 109 ILE A C 1
ATOM 838 O O . ILE A 1 109 ? 1.480 -12.200 10.388 1.00 97.81 109 ILE A O 1
ATOM 842 N N . SER A 1 110 ? 1.744 -13.406 8.500 1.00 97.12 110 SER A N 1
ATOM 843 C CA . SER A 1 110 ? 1.024 -14.611 8.942 1.00 97.12 110 SER A CA 1
ATOM 844 C C . SER A 1 110 ? 1.652 -15.292 10.162 1.00 97.12 110 SER A C 1
ATOM 846 O O . SER A 1 110 ? 0.963 -15.980 10.907 1.00 97.12 110 SER A O 1
ATOM 848 N N . LYS A 1 111 ? 2.940 -15.042 10.442 1.00 97.19 111 LYS A N 1
ATOM 849 C CA . LYS A 1 111 ? 3.592 -15.463 11.699 1.00 97.19 111 LYS A CA 1
ATOM 850 C C . LYS A 1 111 ? 2.954 -14.858 12.955 1.00 97.19 111 LYS A C 1
ATOM 852 O O . LYS A 1 111 ? 3.132 -15.388 14.048 1.00 97.19 111 LYS A O 1
ATOM 857 N N . TYR A 1 112 ? 2.267 -13.722 12.825 1.00 96.88 112 TYR A N 1
ATOM 858 C CA . TYR A 1 112 ? 1.742 -12.957 13.960 1.00 96.88 112 TYR A CA 1
ATOM 859 C C . TYR A 1 112 ? 0.233 -12.749 13.922 1.00 96.88 112 TYR A C 1
ATOM 861 O O . TYR A 1 112 ? -0.342 -12.424 14.960 1.00 96.88 112 TYR A O 1
ATOM 869 N N . ILE A 1 113 ? -0.387 -12.890 12.751 1.00 95.94 113 ILE A N 1
ATOM 870 C CA . ILE A 1 113 ? -1.810 -12.654 12.512 1.00 95.94 113 ILE A CA 1
ATOM 871 C C . ILE A 1 113 ? -2.382 -13.840 11.742 1.00 95.94 113 ILE A C 1
ATOM 873 O O . ILE A 1 113 ? -1.739 -14.335 10.824 1.00 95.94 113 ILE A O 1
ATOM 877 N N . ASN A 1 114 ? -3.605 -14.256 12.078 1.00 95.56 114 ASN A N 1
ATOM 878 C CA . ASN A 1 114 ? -4.322 -15.272 11.308 1.00 95.56 114 ASN A CA 1
ATOM 879 C C . ASN A 1 114 ? -4.418 -14.847 9.827 1.00 95.56 114 ASN A C 1
ATOM 881 O O . ASN A 1 114 ? -4.909 -13.756 9.520 1.00 95.56 114 ASN A O 1
ATOM 885 N N . SER A 1 115 ? -3.963 -15.718 8.923 1.00 95.25 115 SER A N 1
ATOM 886 C CA . SER A 1 115 ? -3.963 -15.501 7.474 1.00 95.25 115 SER A CA 1
ATOM 887 C C . SER A 1 115 ? -5.360 -15.243 6.912 1.00 95.25 115 SER A C 1
ATOM 889 O O . SER A 1 115 ? -5.501 -14.489 5.952 1.00 95.25 115 SER A O 1
ATOM 891 N N . GLU A 1 116 ? -6.411 -15.743 7.564 1.00 95.88 116 GLU A N 1
ATOM 892 C CA . GLU A 1 116 ? -7.800 -15.442 7.215 1.00 95.88 116 GLU A CA 1
ATOM 893 C C . GLU A 1 116 ? -8.159 -13.966 7.367 1.00 95.88 116 GLU A C 1
ATOM 895 O O . GLU A 1 116 ? -9.193 -13.561 6.858 1.00 95.88 116 GLU A O 1
ATOM 900 N 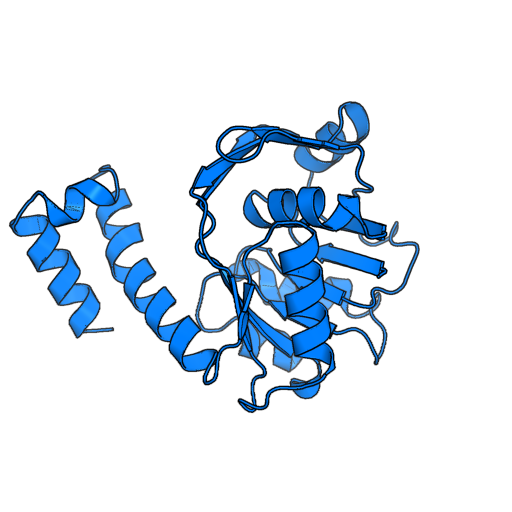N . LYS A 1 117 ? -7.360 -13.131 8.039 1.00 96.38 117 LYS A N 1
ATOM 901 C CA . LYS A 1 117 ? -7.584 -11.674 8.137 1.00 96.38 117 LYS A CA 1
ATOM 902 C C . LYS A 1 117 ? -6.827 -10.886 7.071 1.00 96.38 117 LYS A C 1
ATOM 904 O O . LYS A 1 117 ? -7.001 -9.670 6.975 1.00 96.38 117 LYS A O 1
ATOM 909 N N . ILE A 1 118 ? -5.971 -11.555 6.304 1.00 98.12 118 ILE A N 1
ATOM 910 C CA . ILE A 1 118 ? -5.050 -10.920 5.372 1.00 98.12 118 ILE A CA 1
ATOM 911 C C . ILE A 1 118 ? -5.663 -10.902 3.976 1.00 98.12 118 ILE A C 1
ATOM 913 O O . ILE A 1 118 ? -6.008 -11.934 3.409 1.00 98.12 118 ILE A O 1
ATOM 917 N N . ILE A 1 119 ? -5.730 -9.707 3.407 1.00 98.56 119 ILE A N 1
ATOM 918 C CA . ILE A 1 119 ? -5.919 -9.477 1.983 1.00 98.56 119 ILE A CA 1
ATOM 919 C C . ILE A 1 119 ? -4.567 -9.051 1.424 1.00 98.56 119 ILE A C 1
ATOM 921 O O . ILE A 1 119 ? -3.878 -8.181 1.969 1.00 98.56 119 ILE A O 1
ATOM 925 N N . ALA A 1 120 ? -4.177 -9.680 0.329 1.00 98.50 120 ALA A N 1
ATOM 926 C CA . ALA A 1 120 ? -2.968 -9.329 -0.385 1.00 98.50 120 ALA A CA 1
ATOM 927 C C . ALA A 1 120 ? -3.304 -8.366 -1.524 1.00 98.50 120 ALA A C 1
ATOM 929 O O . ALA A 1 120 ? -4.430 -8.332 -2.034 1.00 98.50 120 ALA A O 1
ATOM 930 N N . GLY A 1 121 ? -2.331 -7.553 -1.914 1.00 98.19 121 GLY A N 1
ATOM 931 C CA . GLY A 1 121 ? -2.552 -6.571 -2.948 1.00 98.19 121 GLY A CA 1
ATOM 932 C C . GLY A 1 121 ? -1.280 -6.055 -3.587 1.00 98.19 121 GLY A C 1
ATOM 933 O O . GLY A 1 121 ? -0.227 -5.928 -2.964 1.00 98.19 121 GLY A O 1
ATOM 934 N N . ILE A 1 122 ? -1.414 -5.694 -4.853 1.00 98.25 122 ILE A N 1
ATOM 935 C CA . ILE A 1 122 ? -0.396 -4.999 -5.617 1.00 98.25 122 ILE A CA 1
ATOM 936 C C . ILE A 1 122 ? -0.952 -3.692 -6.153 1.00 98.25 122 ILE A C 1
ATOM 938 O O . ILE A 1 122 ? -2.146 -3.547 -6.394 1.00 98.25 122 ILE A O 1
ATOM 942 N N . THR A 1 123 ? -0.077 -2.718 -6.360 1.00 97.62 123 THR A N 1
ATOM 943 C CA . THR A 1 123 ? -0.456 -1.457 -6.987 1.00 97.62 123 THR A CA 1
ATOM 944 C C . THR A 1 123 ? 0.595 -1.035 -7.998 1.00 97.62 123 THR A C 1
ATOM 946 O O . THR A 1 123 ? 1.794 -1.224 -7.776 1.00 97.62 123 THR A O 1
ATOM 949 N N . THR A 1 124 ? 0.133 -0.479 -9.112 1.00 96.06 124 THR A N 1
ATOM 950 C CA . THR A 1 124 ? 0.973 0.098 -10.173 1.00 96.06 124 THR A CA 1
ATOM 951 C C . THR A 1 124 ? 0.962 1.629 -10.142 1.00 96.06 124 THR A C 1
ATOM 953 O O . THR A 1 124 ? 1.446 2.279 -11.064 1.00 96.06 124 THR A O 1
ATOM 956 N N . GLN A 1 125 ? 0.445 2.227 -9.059 1.00 96.19 125 GLN A N 1
ATOM 957 C CA . GLN A 1 125 ? 0.535 3.668 -8.837 1.00 96.19 125 GLN A CA 1
ATOM 958 C C . GLN A 1 125 ? 2.005 4.107 -8.769 1.00 96.19 125 GLN A C 1
ATOM 960 O O . GLN A 1 125 ? 2.803 3.586 -7.987 1.00 96.19 125 GLN A O 1
ATOM 965 N N . GLY A 1 126 ? 2.357 5.110 -9.566 1.00 94.94 126 GLY A N 1
ATOM 966 C CA . GLY A 1 126 ? 3.661 5.756 -9.540 1.00 94.94 126 GLY A CA 1
ATOM 967 C C . GLY A 1 126 ? 3.693 6.832 -8.463 1.00 94.94 126 GLY A C 1
ATOM 968 O O . GLY A 1 126 ? 2.929 7.795 -8.515 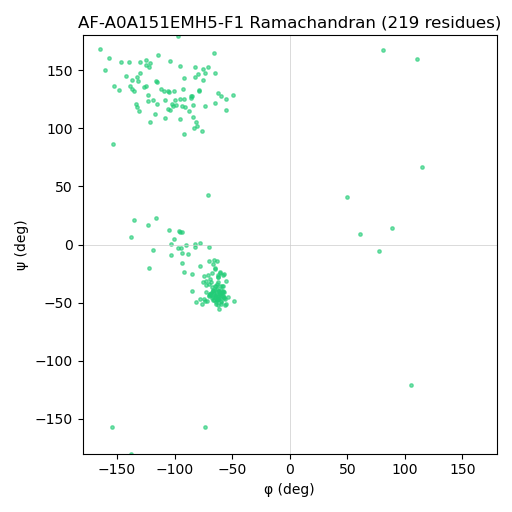1.00 94.94 126 GLY A O 1
ATOM 969 N N . ALA A 1 127 ? 4.595 6.711 -7.494 1.00 96.06 127 ALA A N 1
ATOM 970 C CA . ALA A 1 127 ? 4.692 7.667 -6.400 1.00 96.06 127 ALA A CA 1
ATOM 971 C C . ALA A 1 127 ? 6.144 8.028 -6.098 1.00 96.06 127 ALA A C 1
ATOM 973 O O . ALA A 1 127 ? 7.001 7.160 -5.951 1.00 96.06 127 ALA A O 1
ATOM 974 N N . PHE A 1 128 ? 6.403 9.321 -5.935 1.00 96.50 128 PHE A N 1
ATOM 975 C CA . PHE A 1 128 ? 7.710 9.844 -5.570 1.00 96.50 128 PHE A CA 1
ATOM 976 C C . PHE A 1 128 ? 7.612 10.682 -4.297 1.00 96.50 128 PHE A C 1
ATOM 978 O O . PHE A 1 128 ? 6.845 11.646 -4.211 1.00 96.50 128 PHE A O 1
ATOM 985 N N . PHE A 1 129 ? 8.402 10.310 -3.292 1.00 97.88 129 PHE A N 1
ATOM 986 C CA . PHE A 1 129 ? 8.509 11.062 -2.048 1.00 97.88 129 PHE A CA 1
ATOM 987 C C . PHE A 1 129 ? 9.377 12.298 -2.295 1.00 97.88 129 PHE A C 1
ATOM 989 O O . PHE A 1 129 ? 10.599 12.203 -2.302 1.00 97.88 129 PHE A O 1
ATOM 996 N N . SER A 1 130 ? 8.754 13.454 -2.540 1.00 97.69 130 SER A N 1
ATOM 997 C CA . SER A 1 130 ? 9.508 14.645 -2.938 1.00 97.69 130 SER A CA 1
ATOM 998 C C . SER A 1 130 ? 10.218 15.290 -1.758 1.00 97.69 130 SER A C 1
ATOM 1000 O O . SER A 1 130 ? 11.398 15.604 -1.859 1.00 97.69 130 SER A O 1
ATOM 1002 N N . LYS A 1 131 ? 9.486 15.546 -0.671 1.00 98.31 131 LYS A N 1
ATOM 1003 C CA . LYS A 1 131 ? 10.008 16.077 0.593 1.00 98.31 131 LYS A CA 1
ATOM 1004 C C . LYS A 1 131 ? 8.960 15.889 1.698 1.00 98.31 131 LYS A C 1
ATOM 1006 O O . LYS A 1 131 ? 7.811 15.583 1.382 1.00 98.31 131 LYS A O 1
ATOM 1011 N N . PRO A 1 132 ? 9.306 16.083 2.981 1.00 98.56 132 PRO A N 1
ATOM 1012 C CA . PRO A 1 132 ? 8.343 15.990 4.078 1.00 98.56 132 PRO A CA 1
ATOM 1013 C C . PRO A 1 132 ? 7.062 16.799 3.813 1.00 98.56 132 PRO A C 1
ATOM 1015 O O . PRO A 1 132 ? 7.124 17.972 3.447 1.00 98.56 132 PRO A O 1
ATOM 1018 N N . GLY A 1 133 ? 5.905 16.155 3.966 1.00 98.38 133 GLY A N 1
ATOM 1019 C CA . GLY A 1 133 ? 4.573 16.705 3.698 1.00 98.38 133 GLY A CA 1
ATOM 1020 C C . GLY A 1 133 ? 4.167 16.772 2.220 1.00 98.38 133 GLY A C 1
ATOM 1021 O O . GLY A 1 133 ? 3.021 17.122 1.946 1.00 98.38 133 GLY A O 1
ATOM 1022 N N . ILE A 1 134 ? 5.053 16.444 1.265 1.00 98.56 134 ILE A N 1
ATOM 1023 C CA . ILE A 1 134 ? 4.790 16.596 -0.177 1.00 98.56 134 ILE A CA 1
ATOM 1024 C C . ILE A 1 134 ? 5.171 15.346 -0.974 1.00 98.56 134 ILE A C 1
ATOM 1026 O O . ILE A 1 134 ? 6.344 14.981 -1.095 1.00 98.56 134 ILE A O 1
ATOM 1030 N N . ILE A 1 135 ? 4.170 14.748 -1.615 1.00 98.56 135 ILE A N 1
ATOM 1031 C CA . ILE A 1 135 ? 4.314 13.577 -2.482 1.00 98.56 135 ILE A CA 1
ATOM 1032 C C . ILE A 1 135 ? 3.945 13.947 -3.916 1.00 98.56 135 ILE A C 1
ATOM 1034 O O . ILE A 1 135 ? 2.971 14.659 -4.158 1.00 98.56 135 ILE A O 1
ATOM 1038 N N . LYS A 1 136 ? 4.708 13.436 -4.882 1.00 98.31 136 LYS A N 1
ATOM 1039 C CA . LYS A 1 136 ? 4.360 13.511 -6.303 1.00 98.31 136 LYS A CA 1
ATOM 1040 C C . LYS A 1 136 ? 3.722 12.191 -6.733 1.00 98.31 136 LYS A C 1
ATOM 1042 O O . LYS A 1 136 ? 4.354 11.144 -6.639 1.00 98.31 136 LYS A O 1
ATOM 1047 N N . HIS A 1 137 ? 2.487 12.249 -7.208 1.00 97.75 137 HIS A N 1
ATOM 1048 C CA . HIS A 1 137 ? 1.806 11.162 -7.898 1.00 97.75 137 HIS A CA 1
ATOM 1049 C C . HIS A 1 137 ? 2.247 11.193 -9.369 1.00 97.75 137 HIS A C 1
ATOM 1051 O O . HIS A 1 137 ? 1.816 12.053 -10.141 1.00 97.75 137 HIS A O 1
ATOM 1057 N N . THR A 1 138 ? 3.182 10.316 -9.731 1.00 96.00 138 THR A N 1
ATOM 1058 C CA . THR A 1 138 ? 3.895 10.342 -11.017 1.00 96.00 138 THR A CA 1
ATOM 1059 C C . THR A 1 138 ? 3.234 9.495 -12.100 1.00 96.00 138 THR A C 1
ATOM 1061 O O . THR A 1 138 ? 3.410 9.797 -13.278 1.00 96.00 138 THR A O 1
ATOM 1064 N N . GLY A 1 139 ? 2.435 8.491 -11.736 1.00 93.94 139 GLY A N 1
ATOM 1065 C CA . GLY A 1 139 ? 1.725 7.643 -12.693 1.00 93.94 139 GLY A CA 1
ATOM 1066 C C . GLY A 1 139 ? 0.453 7.073 -12.089 1.00 93.94 139 GLY A C 1
ATOM 1067 O O . GLY A 1 139 ? 0.480 6.632 -10.948 1.00 93.94 139 GLY A O 1
ATOM 1068 N N . THR A 1 140 ? -0.634 7.092 -12.853 1.00 93.81 140 THR A N 1
ATOM 1069 C CA . THR A 1 140 ? -1.890 6.433 -12.490 1.00 93.81 140 THR A CA 1
ATOM 1070 C C . THR A 1 140 ? -1.827 4.980 -12.920 1.00 93.81 140 THR A C 1
ATOM 1072 O O . THR A 1 140 ? -1.531 4.706 -14.082 1.00 93.81 140 THR A O 1
ATOM 1075 N N . GLY A 1 141 ? -2.111 4.074 -11.996 1.00 93.50 141 GLY A N 1
ATOM 1076 C CA . GLY A 1 141 ? -2.162 2.645 -12.271 1.00 93.50 141 GLY A CA 1
ATOM 1077 C C . GLY A 1 141 ? -3.340 1.962 -11.588 1.00 93.50 141 GLY A C 1
ATOM 1078 O O . GLY A 1 141 ? -4.110 2.586 -10.860 1.00 93.50 141 GLY A O 1
ATOM 1079 N N . ILE A 1 142 ? -3.445 0.659 -11.797 1.00 97.25 142 ILE A N 1
ATOM 1080 C CA . ILE A 1 142 ? -4.462 -0.196 -11.194 1.00 97.25 142 ILE A CA 1
ATOM 1081 C C . ILE A 1 142 ? -3.918 -0.786 -9.890 1.00 97.25 142 ILE A C 1
ATOM 1083 O O . ILE A 1 142 ? -2.728 -1.112 -9.768 1.00 97.25 142 ILE A O 1
ATOM 1087 N N . THR A 1 143 ? -4.796 -0.909 -8.901 1.00 98.62 143 THR A N 1
ATOM 1088 C CA . THR A 1 143 ? -4.579 -1.712 -7.697 1.00 98.62 143 THR A CA 1
ATOM 1089 C C . THR A 1 143 ? -5.315 -3.036 -7.855 1.00 98.62 143 THR A C 1
ATOM 1091 O O . THR A 1 143 ? -6.476 -3.073 -8.243 1.00 98.62 143 THR A O 1
ATOM 1094 N N . ILE A 1 144 ? -4.648 -4.140 -7.571 1.00 98.69 144 ILE A N 1
ATOM 1095 C CA . ILE A 1 144 ? -5.226 -5.476 -7.671 1.00 98.69 144 ILE A CA 1
ATOM 1096 C C . ILE A 1 144 ? -5.177 -6.073 -6.274 1.00 98.69 144 ILE A C 1
ATOM 1098 O O . ILE A 1 144 ? -4.107 -6.087 -5.667 1.00 98.69 144 ILE A O 1
ATOM 1102 N N . ILE A 1 145 ? -6.319 -6.515 -5.749 1.00 98.81 145 ILE A N 1
ATOM 1103 C CA . ILE A 1 145 ? -6.401 -7.131 -4.419 1.00 98.81 145 ILE A CA 1
ATOM 1104 C C . ILE A 1 145 ? -7.159 -8.454 -4.468 1.00 98.81 145 ILE A C 1
ATOM 1106 O O . ILE A 1 145 ? -8.096 -8.618 -5.253 1.00 98.81 145 ILE A O 1
ATOM 1110 N N . GLY A 1 146 ? -6.773 -9.392 -3.608 1.00 98.56 146 GLY A N 1
ATOM 1111 C CA . GLY A 1 146 ? -7.397 -10.708 -3.536 1.00 98.56 146 GLY A CA 1
ATOM 1112 C C . GLY A 1 146 ? -7.213 -11.389 -2.186 1.00 98.56 146 GLY A C 1
ATOM 1113 O O . GLY A 1 146 ? -6.346 -11.030 -1.386 1.00 98.56 146 GLY A O 1
ATOM 1114 N N . GLU A 1 147 ? -8.075 -12.368 -1.940 1.00 98.25 147 GLU A N 1
ATOM 1115 C CA . GLU A 1 147 ? -8.000 -13.248 -0.775 1.00 98.25 147 GLU A CA 1
ATOM 1116 C C . GLU A 1 147 ? -6.950 -14.334 -1.006 1.00 98.25 147 GLU A C 1
ATOM 1118 O O . GLU A 1 147 ? -6.816 -14.837 -2.119 1.00 98.25 147 GLU A O 1
ATOM 1123 N N . LEU A 1 148 ? -6.262 -14.761 0.055 1.00 97.19 148 LEU A N 1
ATOM 1124 C CA . LEU A 1 148 ? -5.242 -15.817 -0.037 1.00 97.19 148 LEU A CA 1
ATOM 1125 C C . LEU A 1 148 ? -5.818 -17.187 -0.431 1.00 97.19 148 LEU A C 1
ATOM 1127 O O . LEU A 1 148 ? -5.093 -18.053 -0.903 1.00 97.19 148 LEU A O 1
ATOM 1131 N N . ASN A 1 149 ? -7.124 -17.385 -0.240 1.00 96.00 149 ASN A N 1
ATOM 1132 C CA . ASN A 1 149 ? -7.844 -18.593 -0.642 1.00 96.00 149 ASN A CA 1
ATOM 1133 C C . ASN A 1 149 ? -8.547 -18.454 -2.005 1.00 96.00 149 ASN A C 1
ATOM 1135 O O . ASN A 1 149 ? -9.397 -19.283 -2.332 1.00 96.00 149 ASN A O 1
ATOM 1139 N N . ASN A 1 150 ? -8.250 -17.392 -2.764 1.00 96.62 150 ASN A N 1
ATOM 1140 C CA . ASN A 1 150 ? -8.789 -17.103 -4.098 1.00 96.62 150 ASN A CA 1
ATOM 1141 C C . ASN A 1 150 ? -10.316 -16.910 -4.170 1.00 96.62 150 ASN A C 1
ATOM 1143 O O . ASN A 1 150 ? -10.888 -16.791 -5.258 1.00 96.62 150 ASN A O 1
ATOM 1147 N N . LYS A 1 151 ? -11.013 -16.838 -3.028 1.00 95.88 151 LYS A N 1
ATOM 1148 C CA . LYS A 1 151 ? -12.460 -16.600 -2.997 1.00 95.88 151 LYS A CA 1
ATOM 1149 C C . LYS A 1 151 ? -12.761 -15.111 -3.114 1.00 95.88 151 LYS A C 1
ATOM 1151 O O . LYS A 1 151 ? -12.092 -14.267 -2.529 1.00 95.88 151 LYS A O 1
ATOM 1156 N N . LYS A 1 152 ? -13.846 -14.780 -3.810 1.00 95.56 152 LYS A N 1
ATOM 1157 C CA . LYS A 1 152 ? -14.410 -13.430 -3.778 1.00 95.56 152 LYS A CA 1
ATOM 1158 C C . LYS A 1 152 ? -15.320 -13.307 -2.557 1.00 95.56 152 LYS A C 1
ATOM 1160 O O . LYS A 1 152 ? -16.372 -13.937 -2.504 1.00 95.56 152 LYS A O 1
ATOM 1165 N N . THR A 1 153 ? -14.903 -12.536 -1.559 1.00 97.69 153 THR A N 1
ATOM 1166 C CA . THR A 1 153 ? -15.658 -12.349 -0.311 1.00 97.69 153 THR A CA 1
ATOM 1167 C C . THR A 1 153 ? -16.349 -10.986 -0.281 1.00 97.69 153 THR A C 1
ATOM 1169 O O . THR A 1 153 ? -15.906 -10.022 -0.909 1.00 97.69 153 THR A O 1
ATOM 1172 N N . LYS A 1 154 ? -17.405 -10.861 0.531 1.00 97.75 154 LYS A N 1
ATOM 1173 C CA . LYS A 1 154 ? -18.112 -9.585 0.728 1.00 97.75 154 LYS A CA 1
ATOM 1174 C C . LYS A 1 154 ? -17.199 -8.489 1.294 1.00 97.75 154 LYS A C 1
ATOM 1176 O O . LYS A 1 154 ? -17.323 -7.326 0.919 1.00 97.75 154 LYS A O 1
ATOM 1181 N N . ARG A 1 155 ? -16.255 -8.844 2.177 1.00 96.69 155 ARG A N 1
ATOM 1182 C CA . ARG A 1 155 ? -15.288 -7.881 2.732 1.00 96.69 155 ARG A CA 1
ATOM 1183 C C . ARG A 1 155 ? -14.331 -7.344 1.664 1.00 96.69 155 ARG A C 1
ATOM 1185 O O . ARG A 1 155 ? -14.061 -6.147 1.644 1.00 96.69 155 ARG A O 1
ATOM 1192 N N . LEU A 1 156 ? -13.884 -8.204 0.750 1.00 98.25 156 LEU A N 1
ATOM 1193 C CA . LEU A 1 156 ? -13.020 -7.825 -0.359 1.00 98.25 156 LEU A CA 1
ATOM 1194 C C . LEU A 1 156 ? -13.762 -6.888 -1.314 1.00 98.25 156 LEU A C 1
ATOM 1196 O O . LEU A 1 156 ? -13.258 -5.818 -1.640 1.00 98.25 156 LEU A O 1
ATOM 1200 N N . GLU A 1 157 ? -14.994 -7.239 -1.692 1.00 98.31 157 GLU A N 1
ATOM 1201 C CA . GLU A 1 157 ? -15.850 -6.392 -2.533 1.00 98.31 157 GLU A CA 1
ATOM 1202 C C . GLU A 1 157 ? -16.106 -5.018 -1.906 1.00 98.31 157 GLU A C 1
ATOM 1204 O O . GLU A 1 157 ? -16.041 -3.999 -2.596 1.00 98.31 157 GLU A O 1
ATOM 1209 N N . ASN A 1 158 ? -16.337 -4.964 -0.592 1.00 98.12 158 ASN A N 1
ATOM 1210 C CA . ASN A 1 158 ? -16.501 -3.703 0.127 1.00 98.12 158 ASN A CA 1
ATOM 1211 C C . ASN A 1 158 ? -15.251 -2.817 0.025 1.00 98.12 158 ASN A C 1
ATOM 1213 O O . ASN A 1 158 ? -15.384 -1.615 -0.211 1.00 98.12 158 ASN A O 1
ATOM 1217 N N . ILE A 1 159 ? -14.050 -3.390 0.157 1.00 98.44 159 ILE A N 1
ATOM 1218 C CA . ILE A 1 159 ? -12.785 -2.649 0.027 1.00 98.44 159 ILE A CA 1
ATOM 1219 C C . ILE A 1 159 ? -12.584 -2.165 -1.412 1.00 98.44 159 ILE A C 1
ATOM 1221 O O . ILE A 1 159 ? -12.283 -0.987 -1.608 1.00 98.44 159 ILE A O 1
ATOM 1225 N N . ILE A 1 160 ? -12.818 -3.024 -2.411 1.00 98.62 160 ILE A N 1
ATOM 1226 C CA . ILE A 1 160 ? -12.748 -2.659 -3.836 1.00 98.62 160 ILE A CA 1
ATOM 1227 C C . ILE A 1 160 ? -13.667 -1.465 -4.123 1.00 98.62 160 ILE A C 1
ATOM 1229 O O . ILE A 1 160 ? -13.233 -0.447 -4.664 1.00 98.62 160 ILE A O 1
ATOM 1233 N N . ASN A 1 161 ? -14.931 -1.553 -3.708 1.00 98.31 161 ASN A N 1
ATOM 1234 C CA . ASN A 1 161 ? -15.913 -0.488 -3.906 1.00 98.31 161 ASN A CA 1
ATOM 1235 C C . ASN A 1 161 ? -15.510 0.805 -3.188 1.00 98.31 161 ASN A C 1
ATOM 1237 O O . ASN A 1 161 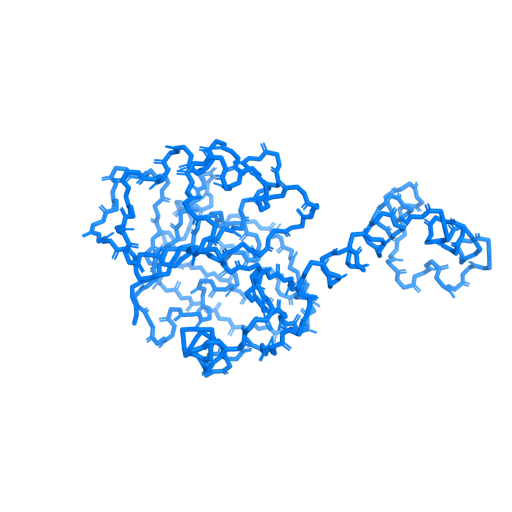? -15.668 1.898 -3.733 1.00 98.31 161 ASN A O 1
ATOM 1241 N N . LEU A 1 162 ? -14.972 0.698 -1.972 1.00 98.06 162 LEU A N 1
ATOM 1242 C CA . LEU A 1 162 ? -14.496 1.840 -1.197 1.00 98.06 162 LEU A CA 1
ATOM 1243 C C . LEU A 1 162 ? -13.314 2.545 -1.875 1.00 98.06 162 LEU A C 1
ATOM 1245 O O . LEU A 1 162 ? -13.301 3.775 -1.925 1.00 98.06 162 LEU A O 1
ATOM 1249 N N . PHE A 1 163 ? -12.358 1.789 -2.418 1.00 98.50 163 PHE A N 1
ATOM 1250 C CA . PHE A 1 163 ? -11.192 2.326 -3.125 1.00 98.50 163 PHE A CA 1
ATOM 1251 C C . PHE A 1 163 ? -11.618 3.016 -4.427 1.00 98.50 163 PHE A C 1
ATOM 1253 O O . PHE A 1 163 ? -11.273 4.181 -4.648 1.00 98.50 163 PHE A O 1
ATOM 1260 N N . ASN A 1 164 ? -12.469 2.362 -5.222 1.00 98.31 164 ASN A N 1
ATOM 1261 C CA . ASN A 1 164 ? -12.990 2.923 -6.469 1.00 98.31 164 ASN A CA 1
ATOM 1262 C C . ASN A 1 164 ? -13.776 4.226 -6.235 1.00 98.31 164 ASN A C 1
ATOM 1264 O O . ASN A 1 164 ? -13.567 5.209 -6.944 1.00 98.31 164 ASN A O 1
ATOM 1268 N N . ARG A 1 165 ? -14.599 4.304 -5.178 1.00 97.69 165 ARG A N 1
ATOM 1269 C CA . ARG A 1 165 ? -15.353 5.526 -4.816 1.00 97.69 165 ARG A CA 1
ATOM 1270 C C . ARG A 1 165 ? -14.475 6.736 -4.497 1.00 97.69 165 ARG A C 1
ATOM 1272 O O . ARG A 1 165 ? -14.950 7.866 -4.602 1.00 97.69 165 ARG A O 1
ATOM 1279 N N . VAL A 1 166 ? -13.226 6.530 -4.079 1.00 96.75 166 VAL A N 1
ATOM 1280 C CA . VAL A 1 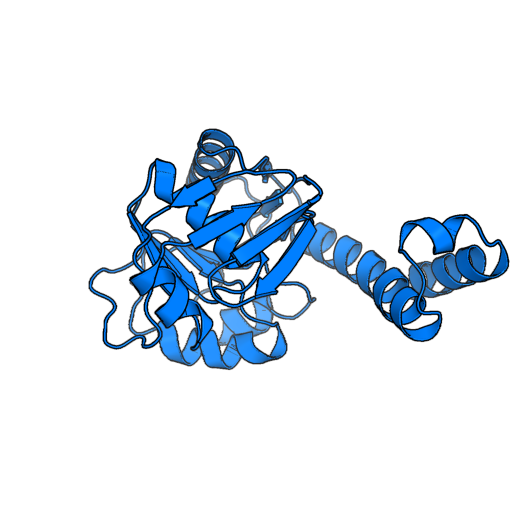166 ? -12.276 7.625 -3.810 1.00 96.75 166 VAL A CA 1
ATOM 1281 C C . VAL A 1 166 ? -11.274 7.855 -4.948 1.00 96.75 166 VAL A C 1
ATOM 1283 O O . VAL A 1 166 ? -10.401 8.720 -4.820 1.00 96.75 166 VAL A O 1
ATOM 1286 N N . GLY A 1 167 ? -11.432 7.137 -6.066 1.00 95.81 167 GLY A N 1
ATOM 1287 C CA . GLY A 1 167 ? -10.622 7.262 -7.279 1.00 95.81 167 GLY A CA 1
ATOM 1288 C C . GLY A 1 167 ? -9.371 6.382 -7.309 1.00 95.81 167 GLY A C 1
ATOM 1289 O O . GLY A 1 167 ? -8.485 6.637 -8.118 1.00 95.81 167 GLY A O 1
ATOM 1290 N N . ILE A 1 168 ? -9.257 5.389 -6.421 1.00 97.69 168 ILE A N 1
ATOM 1291 C CA . ILE A 1 168 ? -8.201 4.373 -6.485 1.00 97.69 168 ILE A CA 1
ATOM 1292 C C . ILE A 1 168 ? -8.761 3.206 -7.296 1.00 97.69 168 ILE A C 1
ATOM 1294 O O . ILE A 1 168 ? -9.459 2.356 -6.743 1.00 97.69 168 ILE A O 1
ATOM 1298 N N . GLU A 1 169 ? -8.474 3.184 -8.598 1.00 98.06 169 GLU A N 1
ATOM 1299 C CA . GLU A 1 169 ? -8.910 2.098 -9.478 1.00 98.06 169 GLU A CA 1
ATOM 1300 C C . GLU A 1 169 ? -8.422 0.757 -8.927 1.00 98.06 169 GLU A C 1
ATOM 1302 O O . GLU A 1 169 ? -7.216 0.531 -8.776 1.00 98.06 169 GLU A O 1
ATOM 1307 N N . THR A 1 170 ? -9.375 -0.091 -8.545 1.00 98.69 170 THR A N 1
ATOM 1308 C CA . THR A 1 170 ? -9.111 -1.348 -7.854 1.00 98.69 170 THR A CA 1
ATOM 1309 C C . THR A 1 170 ? -9.939 -2.474 -8.445 1.00 98.69 170 THR A C 1
ATOM 1311 O O . THR A 1 170 ? -11.155 -2.336 -8.594 1.00 98.69 170 THR A O 1
ATOM 1314 N N . ILE A 1 171 ? -9.290 -3.600 -8.731 1.00 98.31 171 ILE A N 1
ATOM 1315 C CA . ILE A 1 171 ? -9.922 -4.800 -9.282 1.00 98.31 171 ILE A CA 1
ATOM 1316 C C . ILE A 1 171 ? -9.645 -6.033 -8.418 1.00 98.31 171 ILE A C 1
ATOM 1318 O O . ILE A 1 171 ? -8.700 -6.079 -7.628 1.00 98.31 171 ILE A O 1
ATOM 1322 N N . PHE A 1 172 ? -10.513 -7.029 -8.574 1.00 98.38 172 PHE A N 1
ATOM 1323 C CA . PHE A 1 172 ? -10.403 -8.326 -7.919 1.00 98.38 172 PHE A CA 1
ATOM 1324 C C . PHE A 1 172 ? -9.376 -9.212 -8.628 1.00 98.38 172 PHE A C 1
ATOM 1326 O O . PHE A 1 172 ? -9.459 -9.385 -9.845 1.00 98.38 172 PHE A O 1
ATOM 1333 N N . SER A 1 173 ? -8.482 -9.830 -7.858 1.00 98.44 173 SER A N 1
ATOM 1334 C CA . SER A 1 173 ? -7.647 -10.932 -8.331 1.00 98.44 173 SER A CA 1
ATOM 1335 C C . SER A 1 173 ? -8.275 -12.291 -8.047 1.00 98.44 173 SER A C 1
ATOM 1337 O O . SER A 1 173 ? -8.668 -12.569 -6.916 1.00 98.44 173 SER A O 1
ATOM 1339 N N . LYS A 1 174 ? -8.275 -13.165 -9.059 1.00 97.62 174 LYS A N 1
ATOM 1340 C CA . LYS A 1 174 ? -8.601 -14.591 -8.902 1.00 97.62 174 LYS A CA 1
ATOM 1341 C C . LYS A 1 174 ? -7.446 -15.409 -8.311 1.00 97.62 174 LYS A C 1
ATOM 1343 O O . LYS A 1 174 ? -7.692 -16.518 -7.858 1.00 97.62 174 LYS A O 1
ATOM 1348 N N . ASP A 1 175 ? -6.223 -14.886 -8.359 1.00 98.12 175 ASP A N 1
ATOM 1349 C CA . ASP A 1 175 ? -5.015 -15.513 -7.825 1.00 98.12 175 ASP A CA 1
ATOM 1350 C C . ASP A 1 175 ? -3.998 -14.423 -7.465 1.00 98.12 175 ASP A C 1
ATOM 1352 O O . ASP A 1 175 ? -3.155 -14.008 -8.267 1.00 98.12 175 ASP A O 1
ATOM 1356 N N . ILE A 1 176 ? -4.128 -13.903 -6.246 1.00 97.94 176 ILE A N 1
ATOM 1357 C CA . ILE A 1 176 ? -3.345 -12.743 -5.818 1.00 97.94 176 ILE A CA 1
ATOM 1358 C C . ILE A 1 176 ? -1.870 -13.081 -5.604 1.00 97.94 176 ILE A C 1
ATOM 1360 O O . ILE A 1 176 ? -1.011 -12.211 -5.747 1.00 97.94 176 ILE A O 1
ATOM 1364 N N . LEU A 1 177 ? -1.561 -14.341 -5.287 1.00 97.31 177 LEU A N 1
ATOM 1365 C CA . LEU A 1 177 ? -0.183 -14.794 -5.143 1.00 97.31 177 LEU A CA 1
ATOM 1366 C C . LEU A 1 177 ? 0.504 -14.816 -6.508 1.00 97.31 177 LEU A C 1
ATOM 1368 O O . LEU A 1 177 ? 1.614 -14.297 -6.626 1.00 97.31 177 LEU A O 1
ATOM 1372 N N . LYS A 1 178 ? -0.179 -15.299 -7.554 1.00 97.31 178 LYS A N 1
ATOM 1373 C CA . LYS A 1 178 ? 0.313 -15.202 -8.935 1.00 97.31 178 LYS A CA 1
ATOM 1374 C C . LYS A 1 178 ? 0.563 -13.754 -9.358 1.00 97.31 178 LYS A C 1
ATOM 1376 O O . LYS A 1 178 ? 1.614 -13.461 -9.923 1.00 97.31 178 LYS A O 1
ATOM 1381 N N . ASP A 1 179 ? -0.354 -12.835 -9.059 1.00 98.00 179 ASP A N 1
ATOM 1382 C CA . ASP A 1 179 ? -0.175 -11.415 -9.397 1.00 98.00 179 ASP A CA 1
ATOM 1383 C C . ASP A 1 179 ? 1.025 -10.782 -8.670 1.00 98.00 179 ASP A C 1
ATOM 1385 O O . ASP A 1 179 ? 1.765 -9.978 -9.248 1.00 98.00 179 ASP A O 1
ATOM 1389 N N . ILE A 1 180 ? 1.249 -11.155 -7.405 1.00 97.75 180 ILE A N 1
ATOM 1390 C CA . ILE A 1 180 ? 2.433 -10.740 -6.641 1.00 97.75 180 ILE A CA 1
ATOM 1391 C C . ILE A 1 180 ? 3.712 -11.252 -7.302 1.00 97.75 180 ILE A C 1
ATOM 1393 O O . ILE A 1 180 ? 4.644 -10.462 -7.468 1.00 97.75 180 ILE A O 1
ATOM 1397 N N . TRP A 1 181 ? 3.742 -12.521 -7.714 1.00 96.88 181 TRP A N 1
ATOM 1398 C CA . TRP A 1 181 ? 4.873 -13.114 -8.430 1.00 96.88 181 TRP A CA 1
ATOM 1399 C C . TRP A 1 181 ? 5.159 -12.393 -9.743 1.00 96.88 181 TRP A C 1
ATOM 1401 O O . TRP A 1 181 ? 6.269 -11.900 -9.923 1.00 96.88 181 TRP A O 1
ATOM 1411 N N . ILE A 1 182 ? 4.152 -12.194 -10.598 1.00 95.75 182 ILE A N 1
ATOM 1412 C CA . ILE A 1 182 ? 4.302 -11.438 -11.856 1.00 95.75 182 ILE A CA 1
ATOM 1413 C C . ILE A 1 182 ? 4.903 -10.054 -11.584 1.00 95.75 182 ILE A C 1
ATOM 1415 O O . ILE A 1 182 ? 5.845 -9.616 -12.245 1.00 95.75 182 ILE A O 1
ATOM 1419 N N . LYS A 1 183 ? 4.405 -9.350 -10.564 1.00 95.31 183 LYS A N 1
ATOM 1420 C CA . LYS A 1 183 ? 4.941 -8.036 -10.206 1.00 95.31 183 LYS A CA 1
ATOM 1421 C C . LYS A 1 183 ? 6.351 -8.101 -9.619 1.00 95.31 183 LYS A C 1
ATOM 1423 O O . LYS A 1 183 ? 7.093 -7.122 -9.741 1.00 95.31 183 LYS A O 1
ATOM 1428 N N . ALA A 1 184 ? 6.722 -9.178 -8.940 1.00 94.75 184 ALA A N 1
ATOM 1429 C CA . ALA A 1 184 ? 8.081 -9.377 -8.457 1.00 94.75 184 ALA A CA 1
ATOM 1430 C C . ALA A 1 184 ? 9.048 -9.573 -9.629 1.00 94.75 184 ALA A C 1
ATOM 1432 O O . ALA A 1 184 ? 10.040 -8.851 -9.665 1.00 94.75 184 ALA A O 1
ATOM 1433 N N . ILE A 1 185 ? 8.692 -10.406 -10.613 1.00 94.94 185 ILE A N 1
ATOM 1434 C CA . ILE A 1 185 ? 9.453 -10.645 -11.857 1.00 94.94 185 ILE A CA 1
ATOM 1435 C C . ILE A 1 185 ? 9.677 -9.333 -12.631 1.00 94.94 185 ILE A C 1
ATOM 1437 O O . ILE A 1 185 ? 10.788 -8.982 -13.028 1.00 94.94 185 ILE A O 1
ATOM 1441 N N . ILE A 1 186 ? 8.629 -8.515 -12.773 1.00 92.69 186 ILE A N 1
ATOM 1442 C CA . ILE A 1 186 ? 8.754 -7.192 -13.408 1.00 92.69 186 ILE A CA 1
ATOM 1443 C C . ILE A 1 186 ? 9.727 -6.295 -12.622 1.00 92.69 186 ILE A C 1
ATOM 1445 O O . ILE A 1 186 ? 10.535 -5.563 -13.196 1.00 92.69 186 ILE A O 1
ATOM 1449 N N . ASN A 1 187 ? 9.658 -6.323 -11.288 1.00 93.12 187 ASN A N 1
ATOM 1450 C CA . ASN A 1 187 ? 10.497 -5.484 -10.435 1.00 93.12 187 ASN A CA 1
ATOM 1451 C C . ASN A 1 187 ? 11.951 -5.962 -10.340 1.00 93.12 187 ASN A C 1
ATOM 1453 O O . ASN A 1 187 ? 12.819 -5.100 -10.176 1.00 93.12 187 ASN A O 1
ATOM 1457 N N . SER A 1 188 ? 12.214 -7.272 -10.402 1.00 93.50 188 SER A N 1
ATOM 1458 C CA . SER A 1 188 ? 13.565 -7.851 -10.430 1.00 93.50 188 SER A CA 1
ATOM 1459 C C . SER A 1 188 ? 14.275 -7.514 -11.735 1.00 93.50 188 SER A C 1
ATOM 1461 O O . SER A 1 188 ? 15.473 -7.257 -11.717 1.00 93.50 188 SER A O 1
ATOM 1463 N N . SER A 1 189 ? 13.525 -7.394 -12.828 1.00 93.56 189 SER A N 1
ATOM 1464 C CA . SER A 1 189 ? 14.073 -7.034 -14.135 1.00 93.56 189 SER A CA 1
ATOM 1465 C C . SER A 1 189 ? 14.279 -5.522 -14.274 1.00 93.56 189 SER A C 1
ATOM 1467 O O . SER A 1 189 ? 15.364 -5.052 -14.604 1.00 93.56 189 SER A O 1
ATOM 1469 N N . ILE A 1 190 ? 13.276 -4.700 -13.947 1.00 93.94 190 ILE A N 1
ATOM 1470 C CA . ILE A 1 190 ? 13.345 -3.250 -14.210 1.00 93.94 190 ILE A CA 1
ATOM 1471 C C . ILE A 1 190 ? 14.203 -2.493 -13.184 1.00 93.94 190 ILE A C 1
ATOM 1473 O O . ILE A 1 190 ? 15.002 -1.628 -13.561 1.00 93.94 190 ILE A O 1
ATOM 1477 N N . ASN A 1 191 ? 14.032 -2.740 -11.880 1.00 93.81 191 ASN A N 1
ATOM 1478 C CA . ASN A 1 191 ? 14.615 -1.858 -10.856 1.00 93.81 191 ASN A CA 1
ATOM 1479 C C . ASN A 1 191 ? 16.151 -1.946 -10.772 1.00 93.81 191 ASN A C 1
ATOM 1481 O O . ASN A 1 191 ? 16.784 -0.889 -10.680 1.00 93.81 191 ASN A O 1
ATOM 1485 N N . PRO A 1 192 ? 16.781 -3.138 -10.821 1.00 94.75 192 PRO A N 1
ATOM 1486 C CA . PRO A 1 192 ? 18.237 -3.246 -10.854 1.00 94.75 192 PRO A CA 1
ATOM 1487 C C . PRO A 1 192 ? 18.827 -2.654 -12.133 1.00 94.75 192 PRO A C 1
ATOM 1489 O O . PRO A 1 192 ? 19.755 -1.854 -12.040 1.00 94.75 192 PRO A O 1
ATOM 1492 N N . LEU A 1 193 ? 18.254 -2.956 -13.306 1.00 95.38 193 LEU A N 1
ATOM 1493 C CA . LEU A 1 193 ? 18.767 -2.461 -14.590 1.00 95.38 193 LEU A CA 1
ATOM 1494 C C . LEU A 1 193 ? 18.689 -0.932 -14.687 1.00 95.38 193 LEU A C 1
ATOM 1496 O O . LEU A 1 193 ? 19.684 -0.279 -14.998 1.00 95.38 193 LEU A O 1
ATOM 1500 N N . THR A 1 194 ? 17.549 -0.325 -14.346 1.00 95.56 194 THR A N 1
ATOM 1501 C CA . THR A 1 194 ? 17.427 1.149 -14.341 1.00 95.56 194 THR A CA 1
ATOM 1502 C C . THR A 1 194 ? 18.364 1.822 -13.343 1.00 95.56 194 THR A C 1
ATOM 1504 O O . THR A 1 194 ? 18.852 2.922 -13.605 1.00 95.56 194 THR A O 1
ATOM 1507 N N . THR A 1 195 ? 18.652 1.162 -12.221 1.00 95.38 195 THR A N 1
ATOM 1508 C CA . THR A 1 195 ? 19.595 1.650 -11.209 1.00 95.38 195 THR A CA 1
ATOM 1509 C C . THR A 1 195 ? 21.038 1.559 -11.704 1.00 95.38 195 THR A C 1
ATOM 1511 O O . THR A 1 195 ? 21.771 2.546 -11.620 1.00 95.38 195 THR A O 1
ATOM 1514 N N . LEU A 1 196 ? 21.434 0.406 -12.251 1.00 96.56 196 LEU A N 1
ATOM 1515 C CA . LEU A 1 196 ? 22.784 0.138 -12.750 1.00 96.56 196 LEU A CA 1
ATOM 1516 C C . LEU A 1 196 ? 23.138 1.059 -13.922 1.00 96.56 196 LEU A C 1
ATOM 1518 O O . LEU A 1 196 ? 24.182 1.708 -13.911 1.00 96.56 196 LEU A O 1
ATOM 1522 N N . PHE A 1 197 ? 22.231 1.176 -14.893 1.00 95.62 197 PHE A N 1
ATOM 1523 C CA . PHE A 1 197 ? 22.435 1.979 -16.101 1.00 95.62 197 PHE A CA 1
ATOM 1524 C C . PHE A 1 197 ? 21.973 3.433 -15.962 1.00 95.62 197 PHE A C 1
ATOM 1526 O O . PHE A 1 197 ? 22.105 4.214 -16.904 1.00 95.62 197 PHE A O 1
ATOM 1533 N N . ARG A 1 198 ? 21.431 3.816 -14.797 1.00 95.50 198 ARG A N 1
ATOM 1534 C CA . ARG A 1 198 ? 20.936 5.172 -14.492 1.00 95.50 198 ARG A CA 1
ATOM 1535 C C . ARG A 1 198 ? 19.998 5.726 -15.568 1.00 95.50 198 ARG A C 1
ATOM 1537 O O . ARG A 1 198 ? 20.055 6.905 -15.923 1.00 95.50 198 ARG A O 1
ATOM 1544 N N . CYS A 1 199 ? 19.120 4.875 -16.086 1.00 94.31 199 CYS A N 1
ATOM 1545 C CA . CYS A 1 199 ? 18.203 5.210 -17.166 1.00 94.31 199 CYS A CA 1
ATOM 1546 C C . CYS A 1 199 ? 16.742 5.185 -16.694 1.00 94.31 199 CYS A C 1
ATOM 1548 O O . CYS A 1 199 ? 16.398 4.649 -15.642 1.00 94.31 199 CYS A O 1
ATOM 1550 N N . LYS A 1 200 ? 15.852 5.809 -17.472 1.00 92.06 200 LYS A N 1
ATOM 1551 C CA . LYS A 1 200 ? 14.404 5.747 -17.217 1.00 92.06 200 LYS A CA 1
ATOM 1552 C C . LYS A 1 200 ? 13.878 4.365 -17.612 1.00 92.06 200 LYS A C 1
ATOM 1554 O O . LYS A 1 200 ? 14.321 3.836 -18.622 1.00 92.06 200 LYS A O 1
ATOM 1559 N N . ASN A 1 201 ? 12.855 3.851 -16.924 1.00 91.00 201 ASN A N 1
ATOM 1560 C CA . ASN A 1 201 ? 12.257 2.534 -17.211 1.00 91.00 201 ASN A CA 1
ATOM 1561 C C . ASN A 1 201 ? 11.951 2.324 -18.703 1.00 91.00 201 ASN A C 1
ATOM 1563 O O . ASN A 1 201 ? 12.360 1.329 -19.284 1.00 91.00 201 ASN A O 1
ATOM 1567 N N . GLY A 1 202 ? 11.300 3.298 -19.350 1.00 91.38 202 GLY A N 1
ATOM 1568 C CA . GLY A 1 202 ? 10.945 3.207 -20.772 1.00 91.38 202 GLY A CA 1
ATOM 1569 C C . GLY A 1 202 ? 12.123 3.297 -21.751 1.00 91.38 202 GLY A C 1
ATOM 1570 O O . GLY A 1 202 ? 11.894 3.253 -22.954 1.00 91.38 202 GLY A O 1
ATOM 1571 N N . TYR A 1 203 ? 13.356 3.486 -21.272 1.00 94.88 203 TYR A N 1
ATOM 1572 C CA . TYR A 1 203 ? 14.563 3.404 -22.095 1.00 94.88 203 TYR A CA 1
ATOM 1573 C C . TYR A 1 203 ? 15.070 1.963 -22.235 1.00 94.88 203 TYR A C 1
ATOM 1575 O O . TYR A 1 203 ? 15.700 1.667 -23.243 1.00 94.88 203 TYR A O 1
ATOM 1583 N N . LEU A 1 204 ? 14.768 1.071 -21.279 1.00 95.06 204 LEU A N 1
ATOM 1584 C CA . LEU A 1 204 ? 15.216 -0.327 -21.327 1.00 95.06 204 LEU A CA 1
ATOM 1585 C C . LEU A 1 204 ? 14.764 -1.014 -22.625 1.00 95.06 204 LEU A C 1
ATOM 1587 O O . LEU A 1 204 ? 15.591 -1.553 -23.339 1.00 95.06 204 LEU A O 1
ATOM 1591 N N . ILE A 1 205 ? 13.492 -0.854 -22.997 1.00 95.44 205 ILE A N 1
ATOM 1592 C CA . ILE A 1 205 ? 12.898 -1.414 -24.230 1.00 95.44 205 ILE A CA 1
ATOM 1593 C C . ILE A 1 205 ? 13.246 -0.641 -25.516 1.00 95.44 205 ILE A C 1
ATOM 1595 O O . ILE A 1 205 ? 12.713 -0.911 -26.581 1.00 95.44 205 ILE A O 1
ATOM 1599 N N . LYS A 1 206 ? 14.047 0.427 -25.423 1.00 96.06 206 LYS A N 1
ATOM 1600 C CA . LYS A 1 206 ? 14.484 1.213 -26.595 1.00 96.06 206 LYS A CA 1
ATOM 1601 C C . LYS A 1 206 ? 15.920 0.910 -26.991 1.00 96.06 206 LYS A C 1
ATOM 1603 O O . LYS A 1 206 ? 16.393 1.420 -28.003 1.00 96.06 206 LYS A O 1
ATOM 1608 N N . ASN A 1 207 ? 16.630 0.155 -26.161 1.00 95.94 207 ASN A N 1
ATOM 1609 C CA . ASN A 1 207 ? 17.998 -0.252 -26.396 1.00 95.94 207 ASN A CA 1
ATOM 1610 C C . ASN A 1 207 ? 18.005 -1.784 -26.496 1.00 95.94 207 ASN A C 1
ATOM 1612 O O . ASN A 1 207 ? 17.786 -2.423 -25.470 1.00 95.94 207 ASN A O 1
ATOM 1616 N N . PRO A 1 208 ? 18.292 -2.369 -27.674 1.00 96.56 208 PRO A N 1
ATOM 1617 C CA . PRO A 1 208 ? 18.203 -3.817 -27.878 1.00 96.56 208 PRO A CA 1
ATOM 1618 C C . PRO A 1 208 ? 19.024 -4.649 -26.883 1.00 96.56 208 PRO A C 1
ATOM 1620 O O . PRO A 1 208 ? 18.622 -5.741 -26.504 1.00 96.56 208 PRO A O 1
ATOM 1623 N N . ILE A 1 209 ? 20.160 -4.123 -26.407 1.00 96.12 209 ILE A N 1
ATOM 1624 C CA . ILE A 1 209 ? 20.994 -4.809 -25.410 1.00 96.12 209 ILE A CA 1
ATOM 1625 C C . ILE A 1 209 ? 20.287 -4.835 -24.051 1.00 96.12 209 ILE A C 1
ATOM 1627 O O . ILE A 1 209 ? 20.279 -5.858 -23.371 1.00 96.12 209 ILE A O 1
ATOM 1631 N N . LEU A 1 210 ? 19.700 -3.708 -23.639 1.00 96.00 210 LEU A N 1
ATOM 1632 C CA . LEU A 1 210 ? 18.997 -3.613 -22.357 1.00 96.00 210 LEU A CA 1
ATOM 1633 C C . LEU A 1 210 ? 17.657 -4.352 -22.378 1.00 96.00 210 LEU A C 1
ATOM 1635 O O . LEU A 1 210 ? 17.248 -4.870 -21.343 1.00 96.00 210 LEU A O 1
ATOM 1639 N N . GLU A 1 211 ? 16.999 -4.405 -23.533 1.00 96.25 211 GLU A N 1
ATOM 1640 C CA . GLU A 1 211 ? 15.790 -5.195 -23.759 1.00 96.25 211 GLU A CA 1
ATOM 1641 C C . GLU A 1 211 ? 16.089 -6.690 -23.625 1.00 96.25 211 GLU A C 1
ATOM 1643 O O . GLU A 1 21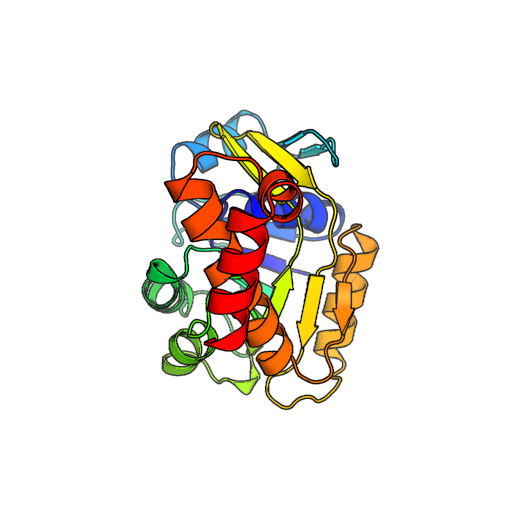1 ? 15.469 -7.353 -22.800 1.00 96.25 211 GLU A O 1
ATOM 1648 N N . ASN A 1 212 ? 17.134 -7.185 -24.295 1.00 96.00 212 ASN A N 1
ATOM 1649 C CA . ASN A 1 212 ? 17.571 -8.576 -24.162 1.00 96.00 212 ASN A CA 1
ATOM 1650 C C . ASN A 1 212 ? 17.971 -8.932 -22.715 1.00 96.00 212 ASN A C 1
ATOM 1652 O O . ASN A 1 212 ? 17.656 -10.009 -22.221 1.00 96.00 212 ASN A O 1
ATOM 1656 N N . LEU A 1 213 ? 18.638 -8.025 -21.989 1.00 94.94 213 LEU A N 1
ATOM 1657 C CA . LEU A 1 213 ? 18.929 -8.242 -20.564 1.00 94.94 213 LEU A CA 1
ATOM 1658 C C . LEU A 1 213 ? 17.661 -8.304 -19.703 1.00 94.94 213 LEU A C 1
ATOM 1660 O O . LEU A 1 213 ? 17.626 -9.050 -18.729 1.00 94.94 213 LEU A O 1
ATOM 1664 N N . LEU A 1 214 ? 16.638 -7.512 -20.031 1.00 94.19 214 LEU A N 1
ATOM 1665 C CA . LEU A 1 214 ? 15.351 -7.547 -19.341 1.00 94.19 214 LEU A CA 1
ATOM 1666 C C . LEU A 1 214 ? 14.662 -8.899 -19.564 1.00 94.19 214 LEU A C 1
ATOM 1668 O O . LEU A 1 214 ? 14.165 -9.472 -18.598 1.00 94.19 214 LEU A O 1
ATOM 1672 N N . GLU A 1 215 ? 14.672 -9.413 -20.796 1.00 93.44 215 GLU A N 1
ATOM 1673 C CA . GLU A 1 215 ? 14.120 -10.731 -21.141 1.00 93.44 215 GLU A CA 1
ATOM 1674 C C . GLU A 1 215 ? 14.806 -11.857 -20.365 1.00 93.44 215 GLU A C 1
ATOM 1676 O O . GLU A 1 215 ? 14.118 -12.616 -19.689 1.00 93.44 215 GLU A O 1
ATOM 1681 N N . ILE A 1 216 ? 16.144 -11.891 -20.338 1.00 95.38 216 ILE A N 1
ATOM 1682 C CA . ILE A 1 216 ? 16.907 -12.916 -19.602 1.00 95.38 216 ILE A CA 1
ATOM 1683 C C . ILE A 1 216 ? 16.529 -12.946 -18.113 1.00 95.38 216 ILE A C 1
ATOM 1685 O O . ILE A 1 216 ? 16.326 -14.014 -17.542 1.00 95.38 216 ILE A O 1
ATOM 1689 N N . VAL A 1 217 ? 16.421 -11.780 -17.461 1.00 93.88 217 VAL A N 1
ATOM 1690 C CA . VAL A 1 217 ? 16.045 -11.732 -16.036 1.00 93.88 217 VAL A CA 1
ATOM 1691 C C . VAL A 1 217 ? 14.593 -12.177 -15.829 1.00 93.88 217 VAL A C 1
ATOM 1693 O O . VAL A 1 217 ? 14.300 -12.836 -14.831 1.00 93.88 217 VAL A O 1
ATOM 1696 N N . CYS A 1 218 ? 13.689 -11.842 -16.754 1.00 91.94 218 CYS A N 1
ATOM 1697 C CA . CYS A 1 218 ? 12.295 -12.282 -16.708 1.00 91.94 218 CYS A CA 1
ATOM 1698 C C . CYS A 1 218 ? 12.144 -13.797 -16.893 1.00 91.94 218 CYS A C 1
ATOM 1700 O O . CYS A 1 218 ? 11.294 -14.376 -16.228 1.00 91.94 218 CYS A O 1
ATOM 1702 N N . GLU A 1 219 ? 12.919 -14.418 -17.784 1.00 92.38 219 GLU A N 1
ATOM 1703 C CA . GLU A 1 219 ? 12.856 -15.862 -18.063 1.00 92.38 219 GLU A CA 1
ATOM 1704 C C . GLU A 1 219 ? 13.391 -16.719 -16.909 1.00 92.38 219 GLU A C 1
ATOM 1706 O O . GLU A 1 219 ? 12.865 -17.801 -16.663 1.00 92.38 219 GLU A O 1
ATOM 1711 N N . GLU A 1 220 ? 14.407 -16.235 -16.190 1.00 93.50 220 GLU A N 1
ATOM 1712 C CA . GLU A 1 220 ? 14.992 -16.930 -15.033 1.00 93.50 220 GLU A CA 1
ATOM 1713 C C . GLU A 1 220 ? 14.104 -16.866 -13.773 1.00 93.50 220 GLU A C 1
ATOM 1715 O O . GLU A 1 220 ? 14.211 -17.725 -12.896 1.00 93.50 220 GLU A O 1
ATOM 1720 N N . SER A 1 221 ? 13.272 -15.823 -13.644 1.00 86.81 221 SER A N 1
ATOM 1721 C CA . SER A 1 221 ? 12.500 -15.529 -12.421 1.00 86.81 221 SER A CA 1
ATOM 1722 C C . SER A 1 221 ? 11.231 -16.373 -12.277 1.00 86.81 221 SER A C 1
ATOM 1724 O O . SER A 1 221 ? 10.940 -16.772 -11.124 1.00 86.81 221 SER A O 1
#

Foldseek 3Di:
DEEEEEACFFVSVVLQQLLVVPYQYEYEYAPPQQVLCCVFNAAEDDPDGDGDNHHYDPDPVPDPAAGLEYEYAHEQVCLLVRLVRCVVRHDLNYAYEYAYADQCSLVSNCVRHPLQSYKYKYWPFDWDRPDRSYIYRHDQTEMEIERCVLDDDPVNVVVCVSCVVSPRHYDYDSHRSVVSVLVNLQCQLQVVLCVVVVHDSVVLCVDVVSVVSSVVSSVVD

Radius of gyration: 17.56 Å; Cα contacts (8 Å, |Δi|>4): 441; chains: 1; bounding box: 41×41×49 Å

pLDDT: mean 96.38, std 2.26, range [86.0, 98.81]

Secondary structure (DSSP, 8-state):
-EEEEE--SHHHHHHHHHHTTTSEEEEE--TTHHHHHHHH-EEEEESS-EEE--EEESSGGG--S--SEEEE-S-GGGHHHHHHHHGGG--TT-EEEE--SSSTHHHHHHTTS-GGGEEEEEE--EEEEEETTEEEEEE---EEEEETT----HHHHHHHHHHHHTT--EEE-S-HHHHHHHHHHHHHHHHHHHHHTT--HHHHTTSHHHHHHHHHHHHH-

Nearest PDB structures (foldseek):
  5x20-assembly1_B  TM=9.293E-01  e=1.626E-19  Enterococcus faecium DO
  8wl3-assembly1_B-2  TM=8.160E-01  e=2.681E-20  Levilactobacillus brevis
  8wl1-assembly1_A-2  TM=8.287E-01  e=1.192E-19  Levilactobacillus brevis
  8wl4-assembly1_B-2  TM=8.267E-01  e=3.648E-19  Levilactobacillus brevis
  3hn2-assembly2_D  TM=8.542E-01  e=1.617E-17  Geobacter metallireducens GS-15

Sequence (221 aa):
MNIIIFGAGAIGSIFGAMLSKKNNVLLIGRNPHISAIKKNGLKIQGKTNLNVKIRSESSLKNISFLPDLLILTVKSYDTEKAIIQIKRKISDDTIILSLQNGLDNIERISKYINSEKIIAGITTQGAFFSKPGIIKHTGTGITIIGELNNKKTKRLENIINLFNRVGIETIFSKDILKDIWIKAIINSSINPLTTLFRCKNGYLIKNPILENLLEIVCEES